Protein AF-A0A524DAN0-F1 (afdb_monomer_lite)

Secondary structure (DSSP, 8-state):
--------HHHHHHHHHHHHHHHHHH-HHHHHHHHHHHHHHIIIIIHHHHTT-SS-HHHHHHHHHHHHHHHHHHHHHHHHHHHHHHTTHHHHHHHSS---HHHHTTTTTT-S-HHHHHHHHHHHHHHHHHTSTTTS-GGGS-HHHHHHHHT-HHHHHHHHHHHHTTS--SS-HHHHHHHHHHHHHHHHHHHHHHHHHHHHT----

Sequence (205 aa):
MVYLKVKNSLYNIYMVAKREYKHLIANKLYLFTNSLSFLIQIFVYAFILSFLIEFNYTEFYAIGMAVLTLWSFSMFTAWSVAGERQSGMIDYYLSLPSGMIDYYLSLGSLVKSAMVLDFLIGIIDIFMIRLSTAYYPEEAMVFWMKIASRLNPLTHATDIIRDSAGVMAISNVEFSIIYLIIFSICLMIISIKLYVSKLEGGKRI

pLDDT: mean 77.91, std 14.38, range [33.59, 95.88]

Structure (mmCIF, N/CA/C/O backbone):
data_AF-A0A524DAN0-F1
#
_entry.id   AF-A0A524DAN0-F1
#
loop_
_atom_site.group_PDB
_atom_site.id
_atom_site.type_symbol
_atom_site.label_atom_id
_atom_site.label_alt_id
_atom_site.label_comp_id
_atom_site.label_asym_id
_atom_site.label_entity_id
_atom_site.label_seq_id
_atom_site.pdbx_PDB_ins_code
_atom_site.Cartn_x
_atom_site.Cartn_y
_atom_site.Cartn_z
_atom_site.occupancy
_atom_site.B_iso_or_equiv
_atom_site.auth_seq_id
_atom_site.auth_comp_id
_atom_site.auth_asym_id
_atom_site.auth_atom_id
_atom_site.pdbx_PDB_model_num
ATOM 1 N N . MET A 1 1 ? -12.507 -10.460 43.630 1.00 33.59 1 MET A N 1
ATOM 2 C CA . MET A 1 1 ? -11.507 -11.408 43.086 1.00 33.59 1 MET A CA 1
ATOM 3 C C . MET A 1 1 ? -11.392 -11.185 41.570 1.00 33.59 1 MET A C 1
ATOM 5 O O . MET A 1 1 ? -11.847 -12.002 40.788 1.00 33.59 1 MET A O 1
ATOM 9 N N . VAL A 1 2 ? -10.865 -10.022 41.157 1.00 38.69 2 VAL A N 1
ATOM 10 C CA . VAL A 1 2 ? -10.885 -9.501 39.764 1.00 38.69 2 VAL A CA 1
ATOM 11 C C . VAL A 1 2 ? -9.458 -9.489 39.188 1.00 38.69 2 VAL A C 1
ATOM 13 O O . VAL A 1 2 ? -8.980 -8.499 38.660 1.00 38.69 2 VAL A O 1
ATOM 16 N N . TYR A 1 3 ? -8.732 -10.596 39.360 1.00 39.84 3 TYR A N 1
ATOM 17 C CA . TYR A 1 3 ? -7.318 -10.717 38.972 1.00 39.84 3 TYR A CA 1
ATOM 18 C C . TYR A 1 3 ? -7.036 -12.047 38.262 1.00 39.84 3 TYR A C 1
ATOM 20 O O . TYR A 1 3 ? -6.227 -12.840 38.714 1.00 39.84 3 TYR A O 1
ATOM 28 N N . LEU A 1 4 ? -7.718 -12.315 37.149 1.00 39.66 4 LEU A N 1
ATOM 29 C CA . LEU A 1 4 ? -7.411 -13.399 36.202 1.00 39.66 4 LEU A CA 1
ATOM 30 C C . LEU A 1 4 ? -8.042 -12.961 34.866 1.00 39.66 4 LEU A C 1
ATOM 32 O O . LEU A 1 4 ? -9.257 -12.945 34.763 1.00 39.66 4 LEU A O 1
ATOM 36 N N . LYS A 1 5 ? -7.350 -12.522 33.814 1.00 45.53 5 LYS A N 1
ATOM 37 C CA . LYS A 1 5 ? -6.247 -13.173 33.105 1.00 45.53 5 LYS A CA 1
ATOM 38 C C . LYS A 1 5 ? -5.676 -12.165 32.094 1.00 45.53 5 LYS A C 1
ATOM 40 O O . LYS A 1 5 ? -6.253 -11.961 31.029 1.00 45.53 5 LYS A O 1
ATOM 45 N N . VAL A 1 6 ? -4.491 -11.626 32.362 1.00 50.69 6 VAL A N 1
ATOM 46 C CA . VAL A 1 6 ? -3.578 -11.189 31.293 1.00 50.69 6 VAL A CA 1
ATOM 47 C C . VAL A 1 6 ? -2.981 -12.471 30.707 1.00 50.69 6 VAL A C 1
ATOM 49 O O . VAL A 1 6 ? -1.882 -12.890 31.053 1.00 50.69 6 VAL A O 1
ATOM 52 N N . LYS A 1 7 ? -3.771 -13.214 29.925 1.00 51.19 7 LYS A N 1
ATOM 53 C CA . LYS A 1 7 ? -3.296 -14.443 29.278 1.00 51.19 7 LYS A CA 1
ATOM 54 C C . LYS A 1 7 ? -2.580 -14.025 27.993 1.00 51.19 7 LYS A C 1
ATOM 56 O O . LYS A 1 7 ? -3.248 -13.593 27.066 1.00 51.19 7 LYS A O 1
ATOM 61 N N . ASN A 1 8 ? -1.245 -14.115 28.001 1.00 63.00 8 ASN A N 1
ATOM 62 C CA . ASN A 1 8 ? -0.296 -13.916 26.894 1.00 63.00 8 ASN A CA 1
ATOM 63 C C . ASN A 1 8 ? -0.730 -12.919 25.803 1.00 63.00 8 ASN A C 1
ATOM 65 O O . ASN A 1 8 ? -1.447 -13.285 24.878 1.00 63.00 8 ASN A O 1
ATOM 69 N N . SER A 1 9 ? -0.183 -11.699 25.835 1.00 66.50 9 SER A N 1
ATOM 70 C CA . SER A 1 9 ? -0.343 -10.692 24.766 1.00 66.50 9 SER A CA 1
ATOM 71 C C . SER A 1 9 ? -0.133 -11.281 23.355 1.00 66.50 9 SER A C 1
ATOM 73 O O . SER A 1 9 ? -0.957 -11.082 22.466 1.00 66.50 9 SER A O 1
ATOM 75 N N . LEU A 1 10 ? 0.877 -12.146 23.185 1.00 66.31 10 LEU A N 1
ATOM 76 C CA . LEU A 1 10 ? 1.140 -12.874 21.934 1.00 66.31 10 LEU A CA 1
ATOM 77 C C . LEU A 1 10 ? -0.016 -13.781 21.484 1.00 66.31 10 LEU A C 1
ATOM 79 O O . LEU A 1 10 ? -0.304 -13.880 20.294 1.00 66.31 10 LEU A O 1
ATOM 83 N N . TYR A 1 11 ? -0.699 -14.436 22.424 1.00 74.44 11 TYR A N 1
ATOM 84 C CA 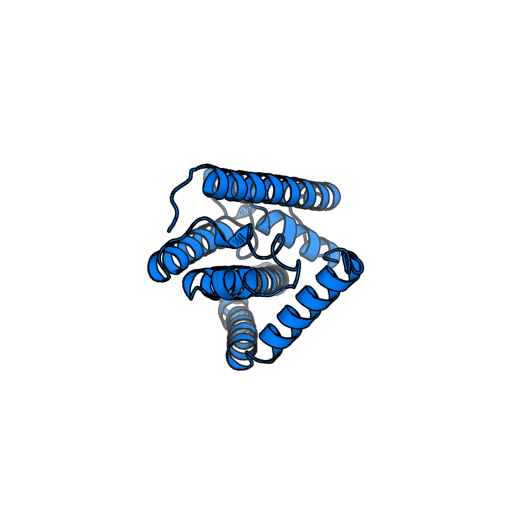. TYR A 1 11 ? -1.858 -15.274 22.120 1.00 74.44 11 TYR A CA 1
ATOM 85 C C . TYR A 1 11 ? -3.036 -14.427 21.631 1.00 74.44 11 TYR A C 1
ATOM 87 O O . TYR A 1 11 ? -3.721 -14.815 20.686 1.00 74.44 11 TYR A O 1
ATOM 95 N N . ASN A 1 12 ? -3.243 -13.252 22.227 1.00 66.44 12 ASN A N 1
ATOM 96 C CA . ASN A 1 12 ? -4.282 -12.332 21.776 1.00 66.44 12 ASN A CA 1
ATOM 97 C C . ASN A 1 12 ? -3.985 -11.818 20.362 1.00 66.44 12 ASN A C 1
ATOM 99 O O . ASN A 1 12 ? -4.873 -11.874 19.516 1.00 66.44 12 ASN A O 1
ATOM 103 N N . ILE A 1 13 ? -2.736 -11.430 20.073 1.00 67.81 13 ILE A N 1
ATOM 104 C CA . ILE A 1 13 ? -2.302 -11.023 18.722 1.00 67.81 13 ILE A CA 1
ATOM 105 C C . ILE A 1 13 ? -2.544 -12.149 17.710 1.00 67.81 13 ILE A C 1
ATOM 107 O O . ILE A 1 13 ? -3.129 -11.921 16.653 1.00 67.81 13 ILE A O 1
ATOM 111 N N . TYR A 1 14 ? -2.161 -13.383 18.045 1.00 76.44 14 TYR A N 1
ATOM 112 C CA . TYR A 1 14 ? -2.404 -14.540 17.182 1.00 76.44 14 TYR A CA 1
ATOM 113 C C . TYR A 1 14 ? -3.901 -14.763 16.912 1.00 76.44 14 TYR A C 1
ATOM 115 O O . TYR A 1 14 ? -4.300 -15.027 15.777 1.00 76.44 14 TYR A O 1
ATOM 123 N N . MET A 1 15 ? -4.745 -14.645 17.939 1.00 72.06 15 MET A N 1
ATOM 124 C CA . MET A 1 15 ? -6.193 -14.811 17.794 1.00 72.06 15 MET A CA 1
ATOM 125 C C . MET A 1 15 ? -6.813 -13.738 16.892 1.00 72.06 15 MET A C 1
ATOM 127 O O . MET A 1 15 ? -7.682 -14.067 16.084 1.00 72.06 15 MET A O 1
ATOM 131 N N . VAL A 1 16 ? -6.338 -12.494 16.987 1.00 71.00 16 VAL A N 1
ATOM 132 C CA . VAL A 1 16 ? -6.717 -11.395 16.086 1.00 71.00 16 VAL A CA 1
ATOM 133 C C . VAL A 1 16 ? -6.293 -11.709 14.653 1.00 71.00 16 VAL A C 1
ATOM 135 O O . VAL A 1 16 ? -7.141 -11.752 13.766 1.00 71.00 16 VAL A O 1
ATOM 138 N N . ALA A 1 17 ? -5.022 -12.051 14.428 1.00 73.00 17 ALA A N 1
ATOM 139 C CA . ALA A 1 17 ? -4.521 -12.394 13.096 1.00 73.00 17 ALA A CA 1
ATOM 140 C C . ALA A 1 17 ? -5.309 -13.555 12.460 1.00 73.00 17 ALA A C 1
ATOM 142 O O . ALA A 1 17 ? -5.672 -13.520 11.284 1.00 73.00 17 ALA A O 1
ATOM 143 N N . LYS A 1 18 ? -5.645 -14.575 13.258 1.00 78.12 18 LYS A N 1
ATOM 144 C CA . LYS A 1 18 ? -6.468 -15.707 12.817 1.00 78.12 18 LYS A CA 1
ATOM 145 C C . LYS A 1 18 ? -7.899 -15.295 12.465 1.00 78.12 18 LYS A C 1
ATOM 147 O O . LYS A 1 18 ? -8.477 -15.873 11.543 1.00 78.12 18 LYS A O 1
ATOM 152 N N . ARG A 1 19 ? -8.489 -14.349 13.203 1.00 77.62 19 ARG A N 1
ATOM 153 C CA . ARG A 1 19 ? -9.819 -13.793 12.909 1.00 77.62 19 ARG A CA 1
ATOM 154 C C . ARG A 1 19 ? -9.807 -13.070 11.566 1.00 77.62 19 ARG A C 1
ATOM 156 O O . ARG A 1 19 ? -10.629 -13.404 10.718 1.00 77.62 19 ARG A O 1
ATOM 163 N N . GLU A 1 20 ? -8.850 -12.167 11.365 1.00 73.44 20 GLU A N 1
ATOM 164 C CA . GLU A 1 20 ? -8.701 -11.404 10.119 1.00 73.44 20 GLU A CA 1
ATOM 165 C C . GLU A 1 20 ? -8.513 -12.329 8.917 1.00 73.44 20 GLU A C 1
ATOM 167 O O . GLU A 1 20 ? -9.234 -12.229 7.927 1.00 73.44 20 GLU A O 1
ATOM 172 N N . TYR A 1 21 ? -7.629 -13.321 9.041 1.00 79.19 21 TYR A N 1
ATOM 173 C CA . TYR A 1 21 ? -7.424 -14.330 8.003 1.00 79.19 21 TYR A CA 1
ATOM 174 C C . TYR A 1 21 ? -8.722 -15.064 7.627 1.00 79.19 21 TYR A C 1
ATOM 176 O O . TYR A 1 21 ? -9.026 -15.253 6.448 1.00 79.19 21 TYR A O 1
ATOM 184 N N . LYS A 1 22 ? -9.530 -15.450 8.623 1.00 82.25 22 LYS A N 1
ATOM 185 C CA . LYS A 1 22 ? -10.829 -16.087 8.376 1.00 82.25 22 LYS A CA 1
ATOM 186 C C . LYS A 1 22 ? -11.833 -15.137 7.730 1.00 82.25 22 LYS A C 1
ATOM 188 O O . LYS A 1 22 ? -12.574 -15.582 6.861 1.00 82.25 22 LYS A O 1
ATOM 193 N N . HIS A 1 23 ? -11.870 -13.873 8.146 1.00 74.50 23 HIS A N 1
ATOM 194 C CA . HIS A 1 23 ? -12.749 -12.861 7.561 1.00 74.50 23 HIS A CA 1
ATOM 195 C C . HIS A 1 23 ? -12.404 -12.613 6.085 1.00 74.50 23 HIS A C 1
ATOM 197 O O . HIS A 1 23 ? -13.293 -12.624 5.235 1.00 74.50 23 HIS A O 1
ATOM 203 N N . LEU A 1 24 ? -11.112 -12.512 5.758 1.00 73.56 24 LEU A N 1
ATOM 204 C CA . LEU A 1 24 ? -10.633 -12.396 4.379 1.00 73.56 24 LEU A CA 1
ATOM 205 C C . LEU A 1 24 ? -11.072 -13.591 3.520 1.00 73.56 24 LEU A C 1
ATOM 207 O O . LEU A 1 24 ? -11.621 -13.395 2.441 1.00 73.56 24 LEU A O 1
ATOM 211 N N . ILE A 1 25 ? -10.907 -14.824 4.014 1.00 79.69 25 ILE A N 1
ATOM 212 C CA . ILE A 1 25 ? -11.329 -16.040 3.291 1.00 79.69 25 ILE A CA 1
ATOM 213 C C . ILE A 1 25 ? -12.852 -16.163 3.182 1.00 79.69 25 ILE A C 1
ATOM 215 O O . ILE A 1 25 ? -13.366 -16.666 2.179 1.00 79.69 25 ILE A O 1
ATOM 219 N N . ALA A 1 26 ? -13.588 -15.721 4.201 1.00 84.25 26 ALA A N 1
ATOM 220 C CA . ALA A 1 26 ? -15.046 -15.728 4.184 1.00 84.25 26 ALA A CA 1
ATOM 221 C C . ALA A 1 26 ? -15.604 -14.768 3.122 1.00 84.25 26 ALA A C 1
ATOM 223 O O . ALA A 1 26 ? -16.600 -15.093 2.471 1.00 84.25 26 ALA A O 1
ATOM 224 N N . ASN A 1 27 ? -14.921 -13.646 2.875 1.00 81.88 27 ASN A N 1
ATOM 225 C CA . ASN A 1 27 ? -15.260 -12.675 1.835 1.00 81.88 27 ASN A CA 1
ATOM 226 C C . ASN A 1 27 ? -14.809 -13.140 0.441 1.00 81.88 27 ASN A C 1
ATOM 228 O O . ASN A 1 27 ? -14.047 -12.472 -0.260 1.00 81.88 27 ASN A O 1
ATOM 232 N N . LYS A 1 28 ? -15.338 -14.292 0.012 1.00 84.12 28 LYS A N 1
ATOM 233 C CA . LYS A 1 28 ? -15.022 -14.938 -1.274 1.00 84.12 28 LYS A CA 1
ATOM 234 C C . LYS A 1 28 ? -15.202 -14.004 -2.468 1.00 84.12 28 LYS A C 1
ATOM 236 O O . LYS A 1 28 ? -14.386 -14.036 -3.381 1.00 84.12 28 LYS A O 1
ATOM 241 N N . LEU A 1 29 ? -16.254 -13.180 -2.453 1.00 80.81 29 LEU A N 1
ATOM 242 C CA . LEU A 1 29 ? -16.521 -12.218 -3.522 1.00 80.81 29 LEU A CA 1
ATOM 243 C C . LEU A 1 29 ? -15.402 -11.188 -3.641 1.00 80.81 29 LEU A C 1
ATOM 245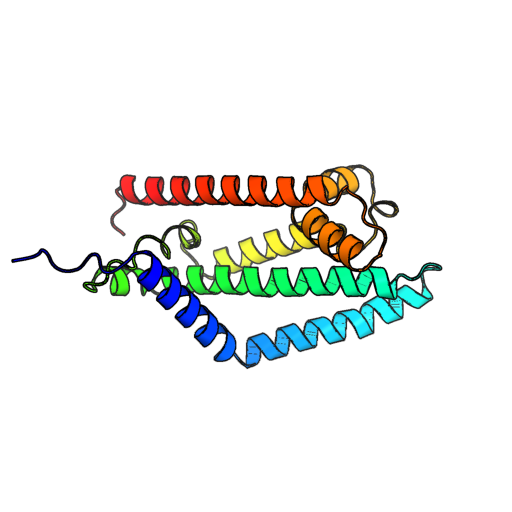 O O . LEU A 1 29 ? -14.958 -10.936 -4.749 1.00 80.81 29 LEU A O 1
ATOM 249 N N . TYR A 1 30 ? -14.907 -10.658 -2.522 1.00 79.31 30 TYR A N 1
ATOM 250 C CA . TYR A 1 30 ? -13.837 -9.666 -2.529 1.00 79.31 30 TYR A CA 1
ATOM 251 C C . TYR A 1 30 ? -12.516 -10.252 -3.041 1.00 79.31 30 TYR A C 1
ATOM 253 O O . TYR A 1 30 ? -11.868 -9.671 -3.912 1.00 79.31 30 TYR A O 1
ATOM 261 N N . LEU A 1 31 ? -12.147 -11.444 -2.552 1.00 79.81 31 LEU A N 1
ATOM 262 C CA . LEU A 1 31 ? -10.977 -12.168 -3.056 1.00 79.81 31 LEU A CA 1
ATOM 263 C C . LEU A 1 31 ? -11.090 -12.400 -4.565 1.00 79.81 31 LEU A C 1
ATOM 265 O O . LEU A 1 31 ? -10.153 -12.123 -5.310 1.00 79.81 31 LEU A O 1
ATOM 269 N N . PHE A 1 32 ? -12.261 -12.851 -5.015 1.00 85.25 32 PHE A N 1
ATOM 270 C CA . PHE A 1 32 ? -12.525 -13.096 -6.423 1.00 85.25 32 PHE A CA 1
ATOM 271 C C . PHE A 1 32 ? -12.438 -11.816 -7.261 1.00 85.25 32 PHE A C 1
ATOM 273 O O . PHE A 1 32 ? -11.730 -11.809 -8.265 1.00 85.25 32 PHE A O 1
ATOM 280 N N . THR A 1 33 ? -13.092 -10.723 -6.855 1.00 83.12 33 THR A N 1
ATOM 281 C CA . THR A 1 33 ? -13.068 -9.455 -7.601 1.00 83.12 33 THR A CA 1
ATOM 282 C C . THR A 1 33 ? -11.670 -8.857 -7.668 1.00 83.12 33 THR A C 1
ATOM 284 O O . THR A 1 33 ? -11.286 -8.358 -8.722 1.00 83.12 33 THR A O 1
ATOM 287 N N . ASN A 1 34 ? -10.880 -8.953 -6.596 1.00 78.38 34 ASN A N 1
ATOM 288 C CA . ASN A 1 34 ? -9.500 -8.468 -6.585 1.00 78.38 34 ASN A CA 1
ATOM 289 C C . ASN A 1 34 ? -8.590 -9.285 -7.498 1.00 78.38 34 ASN A C 1
ATOM 291 O O . ASN A 1 34 ? -7.870 -8.713 -8.316 1.00 78.38 34 ASN A O 1
ATOM 295 N N . SER A 1 35 ? -8.628 -10.615 -7.383 1.00 81.81 35 SER A N 1
ATOM 296 C CA . SER A 1 35 ? -7.838 -11.494 -8.248 1.00 81.81 35 SER A CA 1
ATOM 297 C C . SER A 1 35 ? -8.245 -11.343 -9.712 1.00 81.81 35 SER A C 1
ATOM 299 O O . SER A 1 35 ? -7.387 -11.294 -10.589 1.00 81.81 35 SER A O 1
ATOM 301 N N . LEU A 1 36 ? -9.543 -11.204 -9.988 1.00 86.19 36 LEU A N 1
ATOM 302 C CA . LEU A 1 36 ? -10.039 -10.973 -11.338 1.00 86.19 36 LEU A CA 1
ATOM 303 C C . LEU A 1 36 ? -9.602 -9.604 -11.870 1.00 86.19 36 LEU A C 1
ATOM 305 O O . LEU A 1 36 ? -9.121 -9.522 -12.995 1.00 86.19 36 LEU A O 1
ATOM 309 N N . SER A 1 37 ? -9.707 -8.543 -11.066 1.00 80.62 37 SER A N 1
ATOM 310 C CA . SER A 1 37 ? -9.246 -7.202 -11.440 1.00 80.62 37 SER A CA 1
ATOM 311 C C . SER A 1 37 ? -7.750 -7.187 -11.745 1.00 80.62 37 SER A C 1
ATOM 313 O O . SER A 1 37 ? -7.334 -6.557 -12.711 1.00 80.62 37 SER A O 1
ATOM 315 N N . PHE A 1 38 ? -6.941 -7.908 -10.969 1.00 82.31 38 PHE A N 1
ATOM 316 C CA . PHE A 1 38 ? -5.511 -8.067 -11.229 1.00 82.31 38 PHE A CA 1
ATOM 317 C C . PHE A 1 38 ? -5.234 -8.731 -12.579 1.00 82.31 38 PHE A C 1
ATOM 319 O O . PHE A 1 38 ? -4.455 -8.207 -13.375 1.00 82.31 38 PHE A O 1
ATOM 326 N N . LEU A 1 39 ? -5.913 -9.848 -12.861 1.00 84.31 39 LEU A N 1
ATOM 327 C CA . LEU A 1 39 ? -5.778 -10.543 -14.139 1.00 84.31 39 LEU A CA 1
ATOM 328 C C . LEU A 1 39 ? -6.216 -9.646 -15.296 1.00 84.31 39 LEU A C 1
ATOM 330 O O . LEU A 1 39 ? -5.476 -9.507 -16.263 1.00 84.31 39 LEU A O 1
ATOM 334 N N . ILE A 1 40 ? -7.373 -8.989 -15.178 1.00 85.88 40 ILE A N 1
ATOM 335 C CA . ILE A 1 40 ? -7.865 -8.046 -16.188 1.00 85.88 40 ILE A CA 1
ATOM 336 C C . ILE A 1 40 ? -6.850 -6.926 -16.404 1.00 85.88 40 ILE A C 1
ATOM 338 O O . ILE A 1 40 ? -6.580 -6.578 -17.545 1.00 85.88 40 ILE A O 1
ATOM 342 N N . GLN A 1 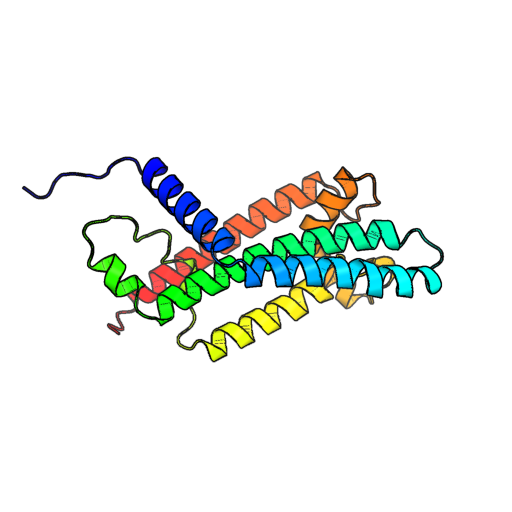41 ? -6.261 -6.370 -15.348 1.00 81.44 41 GLN A N 1
ATOM 343 C CA . GLN A 1 41 ? -5.304 -5.278 -15.494 1.00 81.44 41 GLN A CA 1
ATOM 344 C C . GLN A 1 41 ? -4.025 -5.731 -16.203 1.00 81.44 41 GLN A C 1
ATOM 346 O O . GLN A 1 41 ? -3.594 -5.050 -17.129 1.00 81.44 41 GLN A O 1
ATOM 351 N N . ILE A 1 42 ? -3.469 -6.901 -15.876 1.00 83.50 42 ILE A N 1
ATOM 352 C CA . ILE A 1 42 ? -2.335 -7.460 -16.630 1.00 83.50 42 ILE A CA 1
ATOM 353 C C . ILE A 1 42 ? -2.735 -7.721 -18.089 1.00 83.50 42 ILE A C 1
ATOM 355 O O . ILE A 1 42 ? -2.052 -7.269 -19.003 1.00 83.50 42 ILE A O 1
ATOM 359 N N . PHE A 1 43 ? -3.854 -8.402 -18.332 1.00 82.56 43 PHE A N 1
ATOM 360 C CA . PHE A 1 43 ? -4.256 -8.781 -19.689 1.00 82.56 43 PHE A CA 1
ATOM 361 C C . PHE A 1 43 ? -4.672 -7.602 -20.561 1.00 82.56 43 PHE A C 1
ATOM 363 O O . PHE A 1 43 ? -4.423 -7.631 -21.757 1.00 82.56 43 PHE A O 1
ATOM 370 N N . VAL A 1 44 ? -5.322 -6.585 -20.005 1.00 81.62 44 VAL A N 1
ATOM 371 C CA . VAL A 1 44 ? -5.791 -5.429 -20.773 1.00 81.62 44 VAL A CA 1
ATOM 372 C C . VAL A 1 44 ? -4.672 -4.406 -20.881 1.00 81.62 44 VAL A C 1
ATOM 374 O O . VAL A 1 44 ? -4.252 -4.076 -21.984 1.00 81.62 44 VAL A O 1
ATOM 377 N N . TYR A 1 45 ? -4.145 -3.916 -19.760 1.00 78.81 45 TYR A N 1
ATOM 378 C CA . TYR A 1 45 ? -3.185 -2.816 -19.801 1.00 78.81 45 TYR A CA 1
ATOM 379 C C . TYR A 1 45 ? -1.790 -3.262 -20.220 1.00 78.81 45 TYR A C 1
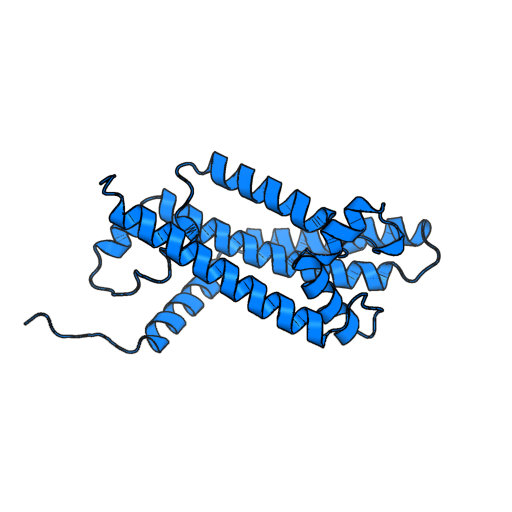ATOM 381 O O . TYR A 1 45 ? -1.198 -2.578 -21.050 1.00 78.81 45 TYR A O 1
ATOM 389 N N . ALA A 1 46 ? -1.264 -4.387 -19.717 1.00 77.69 46 ALA A N 1
ATOM 390 C CA . ALA A 1 46 ? 0.078 -4.819 -20.118 1.00 77.69 46 ALA A CA 1
ATOM 391 C C . ALA A 1 46 ? 0.109 -5.194 -21.605 1.00 77.69 46 ALA A C 1
ATOM 393 O O . ALA A 1 46 ? 1.017 -4.782 -22.319 1.00 77.69 46 ALA A O 1
ATOM 394 N N . PHE A 1 47 ? -0.922 -5.894 -22.091 1.00 76.56 47 PHE A N 1
ATOM 395 C CA . PHE A 1 47 ? -1.037 -6.250 -23.506 1.00 76.56 47 PHE A CA 1
ATOM 396 C C . PHE A 1 47 ? -1.175 -5.014 -24.400 1.00 76.56 47 PHE A C 1
ATOM 398 O O . PHE A 1 47 ? -0.408 -4.867 -25.346 1.00 76.56 47 PHE A O 1
ATOM 405 N N . ILE A 1 48 ? -2.086 -4.085 -24.082 1.00 81.25 48 ILE A N 1
ATOM 406 C CA . ILE A 1 48 ? -2.253 -2.855 -24.873 1.00 81.25 48 ILE A CA 1
ATOM 407 C C . ILE A 1 48 ? -0.958 -2.034 -24.882 1.00 81.25 48 ILE A C 1
ATOM 409 O O . ILE A 1 48 ? -0.527 -1.583 -25.941 1.00 81.25 48 ILE A O 1
ATOM 413 N N . LEU A 1 49 ? -0.314 -1.861 -23.726 1.00 76.62 49 LEU A N 1
ATOM 414 C CA . LEU A 1 49 ? 0.897 -1.048 -23.608 1.00 76.62 49 LEU A CA 1
ATOM 415 C C . LEU A 1 49 ? 2.122 -1.720 -24.231 1.00 76.62 49 LEU A C 1
ATOM 417 O O . LEU A 1 49 ? 2.991 -1.011 -24.730 1.00 76.62 49 LEU A O 1
ATOM 421 N N . SER A 1 50 ? 2.157 -3.053 -24.309 1.00 78.62 50 SER A N 1
ATOM 422 C CA . SER A 1 50 ? 3.219 -3.773 -25.023 1.00 78.62 50 SER A CA 1
ATOM 423 C C . SER A 1 50 ? 3.265 -3.459 -26.524 1.00 78.62 50 SER A C 1
ATOM 425 O O . SER A 1 50 ? 4.328 -3.549 -27.125 1.00 78.62 50 SER A O 1
ATOM 427 N N . PHE A 1 51 ? 2.153 -3.023 -27.133 1.00 78.69 51 PHE A N 1
ATOM 428 C CA . PHE A 1 51 ? 2.153 -2.552 -28.527 1.00 78.69 51 PHE A CA 1
ATOM 429 C C . PHE A 1 51 ? 2.668 -1.121 -28.696 1.00 78.69 51 PHE A C 1
ATOM 431 O O . PHE A 1 51 ? 3.031 -0.725 -29.799 1.00 78.69 51 PHE A O 1
ATOM 438 N N . LEU A 1 52 ? 2.641 -0.327 -27.627 1.00 76.06 52 LEU A N 1
ATOM 439 C CA . LEU A 1 52 ? 2.973 1.099 -27.651 1.00 76.06 52 LEU A CA 1
ATOM 440 C C . LEU A 1 52 ? 4.433 1.365 -27.270 1.00 76.06 52 LEU A C 1
ATOM 442 O O . LEU A 1 52 ? 4.936 2.460 -27.509 1.00 76.06 52 LEU A O 1
ATOM 446 N N . ILE A 1 53 ? 5.086 0.400 -26.627 1.00 77.25 53 ILE A N 1
ATOM 447 C CA . ILE A 1 53 ? 6.326 0.599 -25.888 1.00 77.25 53 ILE A CA 1
ATOM 448 C C . ILE A 1 53 ? 7.349 -0.468 -26.301 1.00 77.25 53 ILE A C 1
ATOM 450 O O . ILE A 1 53 ? 7.076 -1.657 -26.208 1.00 77.25 53 ILE A O 1
ATOM 454 N N . GLU A 1 54 ? 8.548 -0.043 -26.708 1.00 69.25 54 GLU A N 1
ATOM 455 C CA . GLU A 1 54 ? 9.590 -0.925 -27.272 1.00 69.25 54 GLU A CA 1
ATOM 456 C C . GLU A 1 54 ? 10.374 -1.761 -26.237 1.00 69.25 54 GLU A C 1
ATOM 458 O O . GLU A 1 54 ? 11.183 -2.608 -26.610 1.00 69.25 54 GLU A O 1
ATOM 463 N N . PHE A 1 55 ? 10.161 -1.548 -24.935 1.00 70.50 55 PHE A N 1
ATOM 464 C CA . PHE A 1 55 ? 10.811 -2.321 -23.868 1.00 70.50 55 PHE A CA 1
ATOM 465 C C . PHE A 1 55 ? 9.913 -3.446 -23.340 1.00 70.50 55 PHE A C 1
ATOM 467 O O . PHE A 1 55 ? 8.717 -3.474 -23.622 1.00 70.50 55 PHE A O 1
ATOM 474 N N . ASN A 1 56 ? 10.468 -4.364 -22.534 1.00 77.12 56 ASN A N 1
ATOM 475 C CA . ASN A 1 56 ? 9.705 -5.434 -21.875 1.00 77.12 56 ASN A CA 1
ATOM 476 C C . ASN A 1 56 ? 8.787 -4.875 -20.762 1.00 77.12 56 ASN A C 1
ATOM 478 O O . ASN A 1 56 ? 8.958 -5.138 -19.570 1.00 77.12 56 ASN A O 1
ATOM 482 N N . TYR A 1 57 ? 7.819 -4.048 -21.160 1.00 79.38 57 TYR A N 1
ATOM 483 C CA . TYR A 1 57 ? 6.868 -3.369 -20.289 1.00 79.38 57 TYR A CA 1
ATOM 484 C C . TYR A 1 57 ? 5.972 -4.372 -19.570 1.00 79.38 57 TYR A C 1
ATOM 486 O O . TYR A 1 57 ? 5.570 -4.132 -18.437 1.00 79.38 57 TYR A O 1
ATOM 494 N N . THR A 1 58 ? 5.704 -5.519 -20.193 1.00 81.50 58 THR A N 1
ATOM 495 C CA . THR A 1 58 ? 4.885 -6.587 -19.619 1.00 81.50 58 THR A CA 1
ATOM 496 C C . THR A 1 58 ? 5.442 -7.071 -18.286 1.00 81.50 58 THR A C 1
ATOM 498 O O . THR A 1 58 ? 4.693 -7.182 -17.320 1.00 81.50 58 THR A O 1
ATOM 501 N N . GLU A 1 59 ? 6.752 -7.307 -18.207 1.00 83.25 59 GLU A N 1
ATOM 502 C CA . GLU A 1 59 ? 7.406 -7.777 -16.984 1.00 83.25 59 GLU A CA 1
ATOM 503 C C . GLU A 1 59 ? 7.431 -6.686 -15.902 1.00 83.25 59 GLU A C 1
ATOM 505 O O . GLU A 1 59 ? 7.015 -6.913 -14.762 1.00 83.25 59 GLU A O 1
ATOM 510 N N . PHE A 1 60 ? 7.806 -5.461 -16.287 1.00 85.94 60 PHE A N 1
ATOM 511 C CA . PHE A 1 60 ? 7.787 -4.289 -15.406 1.00 85.94 60 PHE A CA 1
ATOM 512 C C . PHE A 1 60 ? 6.396 -4.026 -14.805 1.00 85.94 60 PHE A C 1
ATOM 514 O O . PHE A 1 60 ? 6.262 -3.745 -13.606 1.00 85.94 60 PHE A O 1
ATOM 521 N N . TYR A 1 61 ? 5.364 -4.107 -15.646 1.00 87.31 61 TYR A N 1
ATOM 522 C CA . TYR A 1 61 ? 3.977 -3.840 -15.290 1.00 87.31 61 TYR A CA 1
ATOM 523 C C . TYR A 1 61 ? 3.385 -4.966 -14.448 1.00 87.31 61 TYR A C 1
ATOM 525 O O . TYR A 1 61 ? 2.726 -4.689 -13.451 1.00 87.31 61 TYR A O 1
ATOM 533 N N . ALA A 1 62 ? 3.644 -6.231 -14.794 1.00 87.62 62 ALA A N 1
ATOM 534 C CA . ALA A 1 62 ? 3.145 -7.378 -14.035 1.00 87.62 62 ALA A CA 1
ATOM 535 C C . ALA A 1 62 ? 3.609 -7.342 -12.569 1.00 87.62 62 ALA A C 1
ATOM 537 O O . ALA A 1 62 ? 2.812 -7.598 -11.663 1.00 87.62 62 ALA A O 1
ATOM 538 N N . ILE A 1 63 ? 4.865 -6.953 -12.325 1.00 89.25 63 ILE A N 1
ATOM 539 C CA . ILE A 1 63 ? 5.400 -6.801 -10.966 1.00 89.25 63 ILE A CA 1
ATOM 540 C C . ILE A 1 63 ? 4.733 -5.638 -10.229 1.00 89.25 63 ILE A C 1
ATOM 542 O O . ILE A 1 63 ? 4.284 -5.804 -9.093 1.00 89.25 63 ILE A O 1
ATOM 546 N N . GLY A 1 64 ? 4.624 -4.475 -10.876 1.00 90.19 64 GLY A N 1
ATOM 547 C CA . GLY A 1 64 ? 3.925 -3.325 -10.299 1.00 90.19 64 GLY A CA 1
ATOM 548 C C . GLY A 1 64 ? 2.484 -3.664 -9.929 1.00 90.19 64 GLY A C 1
ATOM 549 O O . GLY A 1 64 ? 2.019 -3.357 -8.831 1.00 90.19 64 GLY A O 1
ATOM 550 N N . MET A 1 65 ? 1.809 -4.414 -10.796 1.00 89.44 65 MET A N 1
ATOM 551 C CA . MET A 1 65 ? 0.471 -4.916 -10.541 1.00 89.44 65 MET A CA 1
ATOM 552 C C . MET A 1 65 ? 0.400 -5.845 -9.333 1.00 89.44 65 MET A C 1
ATOM 554 O O . MET A 1 65 ? -0.546 -5.746 -8.551 1.00 89.44 65 MET A O 1
ATOM 558 N N . ALA A 1 66 ? 1.384 -6.727 -9.144 1.00 89.44 66 ALA A N 1
ATOM 559 C CA . ALA A 1 66 ? 1.406 -7.624 -7.993 1.00 89.44 66 ALA A CA 1
ATOM 560 C C . ALA A 1 66 ? 1.464 -6.816 -6.686 1.00 89.44 66 ALA A C 1
ATOM 562 O O . ALA A 1 66 ? 0.689 -7.074 -5.762 1.00 89.44 66 ALA A O 1
ATOM 563 N N . VAL A 1 67 ? 2.284 -5.763 -6.641 1.00 92.19 67 VAL A N 1
ATOM 564 C CA . VAL A 1 67 ? 2.352 -4.854 -5.484 1.00 92.19 67 VAL A CA 1
ATOM 565 C C . VAL A 1 67 ? 1.029 -4.122 -5.257 1.00 92.19 67 VAL A C 1
ATOM 567 O O . VAL A 1 67 ? 0.565 -4.036 -4.119 1.00 92.19 67 VAL A O 1
ATOM 570 N N . LEU A 1 68 ? 0.358 -3.671 -6.320 1.00 91.50 68 LEU A N 1
ATOM 571 C CA . LEU A 1 68 ? -0.952 -3.018 -6.209 1.00 91.50 68 LEU A CA 1
ATOM 572 C C . LEU A 1 68 ? -2.050 -3.951 -5.676 1.00 91.50 68 LEU A C 1
ATOM 574 O O . LEU A 1 68 ? -2.954 -3.491 -4.976 1.00 91.50 68 LEU A O 1
ATOM 578 N N . THR A 1 69 ? -1.968 -5.261 -5.926 1.00 88.81 69 THR A N 1
ATOM 579 C CA . THR A 1 69 ? -2.902 -6.209 -5.290 1.00 88.81 69 THR A CA 1
ATOM 580 C C . THR A 1 69 ? -2.669 -6.341 -3.793 1.00 88.81 69 THR A C 1
ATOM 582 O O . THR A 1 69 ? -3.630 -6.319 -3.025 1.00 88.81 69 THR A O 1
ATOM 585 N N . LEU A 1 70 ? -1.406 -6.414 -3.362 1.00 89.75 70 LEU A N 1
ATOM 586 C CA . LEU A 1 70 ? -1.048 -6.451 -1.942 1.00 89.75 70 LEU A CA 1
ATOM 587 C C . LEU A 1 70 ? -1.479 -5.166 -1.229 1.00 89.75 70 LEU A C 1
ATOM 589 O O . LEU A 1 70 ? -2.022 -5.218 -0.120 1.00 89.75 70 LEU A O 1
ATOM 593 N N . TRP A 1 71 ? -1.308 -4.022 -1.892 1.00 90.38 71 TRP A N 1
ATOM 594 C CA . TRP A 1 71 ? -1.841 -2.741 -1.440 1.00 90.38 71 TRP A CA 1
ATOM 595 C C . TRP A 1 71 ? -3.362 -2.784 -1.266 1.00 90.38 71 TRP A C 1
ATOM 597 O O . TRP A 1 71 ? -3.862 -2.427 -0.202 1.00 90.38 71 TRP A O 1
ATOM 607 N N . SER A 1 72 ? -4.097 -3.292 -2.260 1.00 87.19 72 SER A N 1
ATOM 608 C CA . SER A 1 72 ? -5.561 -3.392 -2.203 1.00 87.19 72 SER A CA 1
ATOM 609 C C . SER A 1 72 ? -6.048 -4.266 -1.041 1.00 87.19 72 SER A C 1
ATOM 611 O O . SER A 1 72 ? -6.939 -3.852 -0.298 1.00 87.19 72 SER A O 1
ATOM 613 N N . PHE A 1 73 ? -5.422 -5.427 -0.805 1.00 85.31 73 PHE A N 1
ATOM 614 C CA . PHE A 1 73 ? -5.747 -6.275 0.352 1.00 85.31 73 PHE A CA 1
ATOM 615 C C . PHE A 1 73 ? -5.488 -5.570 1.689 1.00 85.31 73 PHE A C 1
ATOM 617 O O . PHE A 1 73 ? -6.284 -5.691 2.628 1.00 85.31 73 PHE A O 1
ATOM 624 N N . SER A 1 74 ? -4.394 -4.811 1.765 1.00 85.44 74 SER A N 1
ATOM 625 C CA . SER A 1 74 ? -4.049 -4.027 2.953 1.00 85.44 74 SER A CA 1
ATOM 626 C C . SER A 1 74 ? -5.084 -2.927 3.203 1.00 85.44 74 SER A C 1
ATOM 628 O O . SER A 1 74 ? -5.574 -2.782 4.324 1.00 85.44 74 SER A O 1
ATOM 630 N N . MET A 1 75 ? -5.488 -2.211 2.150 1.00 84.06 75 MET A N 1
ATOM 631 C CA . MET A 1 75 ? -6.504 -1.162 2.230 1.00 84.06 75 MET A CA 1
ATOM 632 C C . MET A 1 75 ? -7.884 -1.694 2.595 1.00 84.06 75 MET A C 1
ATOM 634 O O . MET A 1 75 ? -8.565 -1.099 3.425 1.00 84.06 75 MET A O 1
ATOM 638 N N . PHE A 1 76 ? -8.286 -2.843 2.061 1.00 81.31 76 PHE A N 1
ATOM 639 C CA . PHE A 1 76 ? -9.555 -3.455 2.447 1.00 81.31 76 PHE A CA 1
ATOM 640 C C . PHE A 1 76 ? -9.581 -3.905 3.899 1.00 81.31 76 PHE A C 1
ATOM 642 O O . PHE A 1 76 ? -10.598 -3.732 4.561 1.00 81.31 76 PHE A O 1
ATOM 649 N N . THR A 1 77 ? -8.465 -4.420 4.416 1.00 79.00 77 THR A N 1
ATOM 650 C CA . THR A 1 77 ? -8.365 -4.761 5.842 1.00 79.00 77 THR A CA 1
ATOM 651 C C . THR A 1 77 ? -8.474 -3.504 6.711 1.00 79.00 77 THR A C 1
ATOM 653 O O . THR A 1 77 ? -9.177 -3.493 7.720 1.00 79.00 77 THR A O 1
ATOM 656 N N . ALA A 1 78 ? -7.838 -2.402 6.301 1.00 78.38 78 ALA A N 1
ATOM 657 C CA . ALA A 1 78 ? -7.978 -1.119 6.989 1.00 78.38 78 ALA A CA 1
ATOM 658 C C . ALA A 1 78 ? -9.425 -0.591 6.935 1.00 78.38 78 ALA A C 1
ATOM 660 O O . ALA A 1 78 ? -9.963 -0.142 7.951 1.00 78.38 78 ALA A O 1
ATOM 661 N N . TRP A 1 79 ? -10.072 -0.694 5.772 1.00 78.62 79 TRP A N 1
ATOM 662 C CA . TRP A 1 79 ? -11.467 -0.314 5.569 1.00 78.62 79 TRP A CA 1
ATOM 663 C C . TRP A 1 79 ? -12.422 -1.157 6.418 1.00 78.62 79 TRP A C 1
ATOM 665 O O . TRP A 1 79 ? -13.276 -0.594 7.101 1.00 78.62 79 TRP A O 1
ATOM 675 N N . SER A 1 80 ? -12.252 -2.483 6.453 1.00 76.94 80 SER A N 1
ATOM 676 C CA . SER A 1 80 ? -13.116 -3.369 7.238 1.00 76.94 80 SER A CA 1
ATOM 677 C C . SER A 1 80 ? -13.021 -3.057 8.728 1.00 76.94 80 SER A C 1
ATOM 679 O O . SER A 1 80 ? -14.051 -2.907 9.379 1.00 76.94 80 SER A O 1
ATOM 681 N N . VAL A 1 81 ? -11.808 -2.854 9.258 1.00 74.75 81 VAL A N 1
ATOM 682 C CA . VAL A 1 81 ? -11.598 -2.462 10.665 1.00 74.75 81 VAL A CA 1
ATOM 683 C C . VAL A 1 81 ? -12.247 -1.108 10.971 1.00 74.75 81 VAL A C 1
ATOM 685 O O . VAL A 1 81 ? -12.888 -0.932 12.011 1.00 74.75 81 VAL A O 1
ATOM 688 N N . ALA A 1 82 ? -12.122 -0.138 10.065 1.00 73.94 82 ALA A N 1
ATOM 689 C CA . ALA A 1 82 ? -12.766 1.159 10.226 1.00 73.94 82 ALA A CA 1
ATOM 690 C C . ALA A 1 82 ? -14.307 1.067 10.145 1.00 73.94 82 ALA A C 1
ATOM 692 O O . ALA A 1 82 ? -14.996 1.759 10.899 1.00 73.94 82 ALA A O 1
ATOM 693 N N . GLY A 1 83 ? -14.852 0.177 9.313 1.00 72.69 83 GLY A N 1
ATOM 694 C CA . GLY A 1 83 ? -16.283 -0.130 9.246 1.00 72.69 83 GLY A CA 1
ATOM 695 C C . GLY A 1 83 ? -16.820 -0.785 10.525 1.00 72.69 83 GLY A C 1
ATOM 696 O O . GLY A 1 83 ? -17.867 -0.372 11.033 1.00 72.69 83 GLY A O 1
ATOM 697 N N . GLU A 1 84 ? -16.078 -1.732 11.119 1.00 71.25 84 GLU A N 1
ATOM 698 C CA . GLU A 1 84 ? -16.437 -2.346 12.411 1.00 71.25 84 GLU A CA 1
ATOM 699 C C . GLU A 1 84 ? -16.604 -1.281 13.506 1.00 71.25 84 GLU A C 1
ATOM 701 O O . GLU A 1 84 ? -17.560 -1.327 14.286 1.00 71.25 84 GLU A O 1
ATOM 706 N N . ARG A 1 85 ? -15.741 -0.257 13.524 1.00 69.06 85 ARG A N 1
ATOM 707 C CA . ARG A 1 85 ? -15.884 0.879 14.446 1.00 69.06 85 ARG A CA 1
ATOM 708 C C . ARG A 1 85 ? -17.185 1.641 14.249 1.00 69.06 85 ARG A C 1
ATOM 710 O O . ARG A 1 85 ? -17.858 1.950 15.227 1.00 69.06 85 ARG A O 1
ATOM 717 N N . GLN A 1 86 ? -17.520 1.974 13.008 1.00 68.56 86 GLN A N 1
ATOM 718 C CA . GLN A 1 86 ? -18.706 2.778 12.707 1.00 68.56 86 GLN A CA 1
ATOM 719 C C . GLN A 1 86 ? -20.003 2.057 13.064 1.00 68.56 86 GLN A C 1
ATOM 721 O O . GLN A 1 86 ? -20.959 2.695 13.490 1.00 68.56 86 GLN A O 1
ATOM 726 N N . SER A 1 87 ? -20.018 0.729 12.946 1.00 68.31 87 SER A N 1
ATOM 727 C CA . SER A 1 87 ? -21.164 -0.098 13.333 1.00 68.31 87 SER A CA 1
ATOM 728 C C . SER A 1 87 ? -21.403 -0.188 14.852 1.00 68.31 87 SER A C 1
ATOM 730 O O . SER A 1 87 ? -22.343 -0.853 15.277 1.00 68.31 87 SER A O 1
ATOM 732 N N . GLY A 1 88 ? -20.560 0.442 15.683 1.00 68.12 88 GLY A N 1
ATOM 733 C CA . GLY A 1 88 ? -20.654 0.367 17.147 1.00 68.12 88 GLY A CA 1
ATOM 734 C C . GLY A 1 88 ? -20.183 -0.970 17.727 1.00 68.12 88 GLY A C 1
ATOM 735 O O . GLY A 1 88 ? -20.229 -1.172 18.940 1.00 68.12 88 GLY A O 1
ATOM 736 N N . MET A 1 89 ? -19.669 -1.887 16.894 1.00 65.81 89 MET A N 1
ATOM 737 C CA . MET A 1 89 ? -19.144 -3.171 17.368 1.00 65.81 89 MET A CA 1
ATOM 738 C C . MET A 1 89 ? -17.953 -2.996 18.312 1.00 65.81 89 MET A C 1
ATOM 740 O O . MET A 1 89 ? -17.749 -3.834 19.184 1.00 65.81 89 MET A O 1
ATOM 744 N N . ILE A 1 90 ? -17.195 -1.900 18.202 1.00 64.00 90 ILE A N 1
ATOM 745 C CA . ILE A 1 90 ? -16.118 -1.599 19.154 1.00 64.00 90 ILE A CA 1
ATOM 746 C C . ILE A 1 90 ? -16.663 -1.379 20.569 1.00 64.00 90 ILE A C 1
ATOM 748 O O . ILE A 1 90 ? -16.081 -1.916 21.506 1.00 64.00 90 ILE A O 1
ATOM 752 N N . ASP A 1 91 ? -17.793 -0.691 20.736 1.00 64.19 91 ASP A N 1
ATOM 753 C CA . ASP A 1 91 ? -18.409 -0.486 22.056 1.00 64.19 91 ASP A CA 1
ATOM 754 C C . ASP A 1 91 ? -18.939 -1.804 22.637 1.00 64.19 91 ASP A C 1
ATOM 756 O O . ASP A 1 91 ? -18.812 -2.074 23.833 1.00 64.19 91 ASP A O 1
ATOM 760 N N . TYR A 1 92 ? -19.439 -2.688 21.769 1.00 65.81 92 TYR A N 1
ATOM 761 C CA . TYR A 1 92 ? -19.773 -4.060 22.143 1.00 65.81 92 TYR A CA 1
ATOM 762 C C . TYR A 1 92 ? -18.531 -4.846 22.600 1.00 65.81 92 TYR A C 1
ATOM 764 O O . TYR A 1 92 ? -18.553 -5.451 23.673 1.00 65.81 92 TYR A O 1
ATOM 772 N N . TYR A 1 93 ? -17.421 -4.792 21.856 1.00 64.62 93 TYR A N 1
ATOM 773 C CA . TYR A 1 93 ? -16.165 -5.446 22.244 1.00 64.62 93 TYR A CA 1
ATOM 774 C C . TYR A 1 93 ? -15.562 -4.863 23.531 1.00 64.62 93 TYR A C 1
ATOM 776 O O . TYR A 1 93 ? -14.999 -5.618 24.322 1.00 64.62 93 TYR A O 1
ATOM 784 N N . LEU A 1 94 ? -15.721 -3.558 23.773 1.00 62.19 94 LEU A N 1
ATOM 785 C CA . LEU A 1 94 ? -15.321 -2.880 25.011 1.00 62.19 94 LEU A CA 1
ATOM 786 C C . LEU A 1 94 ? -16.119 -3.360 26.232 1.00 62.19 94 LEU A C 1
ATOM 788 O O . LEU A 1 94 ? -15.591 -3.363 27.343 1.00 62.19 94 LEU A O 1
ATOM 792 N N . SER A 1 95 ? -17.374 -3.778 26.040 1.00 66.75 95 SER A N 1
ATOM 793 C CA . SER A 1 95 ? -18.214 -4.326 27.113 1.00 66.75 95 SER A CA 1
ATOM 794 C C . SER A 1 95 ? -17.869 -5.775 27.482 1.00 66.75 95 SER A C 1
ATOM 796 O O . SER A 1 95 ? -18.245 -6.253 28.556 1.00 66.75 95 SER A O 1
ATOM 798 N N . LEU A 1 96 ? -17.144 -6.485 26.609 1.00 63.28 96 LEU A N 1
ATOM 799 C CA . LEU A 1 96 ? -16.742 -7.863 26.851 1.00 63.28 96 LEU A CA 1
ATOM 800 C C . LEU A 1 96 ? -15.504 -7.918 27.763 1.00 63.28 96 LEU A C 1
ATOM 802 O O . LEU A 1 96 ? -14.567 -7.138 27.595 1.00 63.28 96 LEU A O 1
ATOM 806 N N . PRO A 1 97 ? -15.423 -8.897 28.684 1.00 53.44 97 PRO A N 1
ATOM 807 C CA . PRO A 1 97 ? -14.269 -9.110 29.561 1.00 53.44 97 PRO A CA 1
ATOM 808 C C . PRO A 1 97 ? -13.059 -9.720 28.819 1.00 53.44 97 PRO A C 1
ATOM 810 O O . PRO A 1 97 ? -12.397 -10.635 29.311 1.00 53.44 97 PRO A O 1
ATOM 813 N N . SER A 1 98 ? -12.765 -9.241 27.610 1.00 54.94 98 SER A N 1
ATOM 814 C CA . SER A 1 98 ? -11.604 -9.616 26.808 1.00 54.94 98 SER A CA 1
ATOM 815 C C . SER A 1 98 ? -10.748 -8.380 26.551 1.00 54.94 98 SER A C 1
ATOM 817 O O . SER A 1 98 ? -11.169 -7.479 25.837 1.00 54.94 98 SER A O 1
ATOM 819 N N . GLY A 1 99 ? -9.522 -8.352 27.081 1.00 49.22 99 GLY A N 1
ATOM 820 C CA . GLY A 1 99 ? -8.533 -7.284 26.860 1.00 49.22 99 GLY A CA 1
ATOM 821 C C . GLY A 1 99 ? -7.966 -7.213 25.431 1.00 49.22 99 GLY A C 1
ATOM 822 O O . GLY A 1 99 ? -6.779 -6.970 25.257 1.00 49.22 99 GLY A O 1
ATOM 823 N N . MET A 1 100 ? -8.782 -7.472 24.404 1.00 50.47 100 MET A N 1
ATOM 824 C CA . MET A 1 100 ? -8.427 -7.398 22.974 1.00 50.47 100 MET A CA 1
ATOM 825 C C . MET A 1 100 ? -8.581 -5.984 22.389 1.00 50.47 100 MET A C 1
ATOM 827 O O . MET A 1 100 ? -8.601 -5.797 21.178 1.00 50.47 100 MET A O 1
ATOM 831 N N . ILE A 1 101 ? -8.724 -4.994 23.261 1.00 51.41 101 ILE A N 1
ATOM 832 C CA . ILE A 1 101 ? -9.291 -3.682 22.968 1.00 51.41 101 ILE A CA 1
ATOM 833 C C . ILE A 1 101 ? -8.259 -2.742 22.321 1.00 51.41 101 ILE A C 1
ATOM 835 O O . ILE A 1 101 ? -8.576 -2.045 21.364 1.00 51.41 101 ILE A O 1
ATOM 839 N N . ASP A 1 102 ? -6.998 -2.773 22.750 1.00 49.53 102 ASP A N 1
ATOM 840 C CA . ASP A 1 102 ? -6.047 -1.702 22.411 1.00 49.53 102 ASP A CA 1
ATOM 841 C C . ASP A 1 102 ? -5.533 -1.727 20.957 1.00 49.53 102 ASP A C 1
ATOM 843 O O . ASP A 1 102 ? -5.096 -0.701 20.439 1.00 49.53 102 ASP A O 1
ATOM 847 N N . TYR A 1 103 ? -5.611 -2.874 20.269 1.00 50.00 103 TYR A N 1
ATOM 848 C CA . TYR A 1 103 ? -5.064 -3.037 18.912 1.00 50.00 103 TYR A CA 1
ATOM 849 C C . TYR A 1 103 ? -6.044 -2.629 17.799 1.00 50.00 103 TYR A C 1
ATOM 851 O O . TYR A 1 103 ? -5.648 -1.969 16.842 1.00 50.00 103 TYR A O 1
ATOM 859 N N . TYR A 1 104 ? -7.336 -2.954 17.933 1.00 49.69 104 TYR A N 1
ATOM 860 C CA . TYR A 1 104 ? -8.360 -2.584 16.939 1.00 49.69 104 TYR A CA 1
ATOM 861 C C . TYR A 1 104 ? -8.680 -1.084 16.932 1.00 49.69 104 TYR A C 1
ATOM 863 O O . TYR A 1 104 ? -9.184 -0.538 15.949 1.00 49.69 104 TYR A O 1
ATOM 871 N N . LEU A 1 105 ? -8.403 -0.399 18.041 1.00 49.84 105 LEU A N 1
ATOM 872 C CA . LEU A 1 105 ? -8.900 0.945 18.298 1.00 49.84 105 LEU A CA 1
ATOM 873 C C . LEU A 1 105 ? -8.037 2.080 17.707 1.00 49.84 105 LEU A C 1
ATOM 875 O O . LEU A 1 105 ? -8.558 3.192 17.548 1.00 49.84 105 LEU A O 1
ATOM 879 N N . SER A 1 106 ? -6.784 1.825 17.306 1.00 48.47 106 SER A N 1
ATOM 880 C CA . SER A 1 106 ? -5.878 2.865 16.781 1.00 48.47 106 SER A CA 1
ATOM 881 C C . SER A 1 106 ? -6.130 3.238 15.309 1.00 48.47 106 SER A C 1
ATOM 883 O O . SER A 1 106 ? -6.044 4.417 14.949 1.00 48.47 106 SER A O 1
ATOM 885 N N . LEU A 1 107 ? -6.520 2.274 14.466 1.00 47.38 107 LEU A N 1
ATOM 886 C CA . LEU A 1 107 ? -6.592 2.454 13.006 1.00 47.38 107 LEU A CA 1
ATOM 887 C C . LEU A 1 107 ? -7.893 3.117 12.519 1.00 47.38 107 LEU A C 1
ATOM 889 O O . LEU A 1 107 ? -7.870 3.909 11.583 1.00 47.38 107 LEU A O 1
ATOM 893 N N . GLY A 1 108 ? -9.025 2.882 13.190 1.00 50.66 108 GLY A N 1
ATOM 894 C CA . GLY A 1 108 ? -10.325 3.445 12.788 1.00 50.66 108 GLY A CA 1
ATOM 895 C C . GLY A 1 108 ? -10.633 4.837 13.352 1.00 50.66 108 GLY A C 1
ATOM 896 O O . GLY A 1 108 ? -11.745 5.336 13.195 1.00 50.66 108 GLY A O 1
ATOM 897 N N . SER A 1 109 ? -9.703 5.462 14.079 1.00 53.19 109 SER A N 1
ATOM 898 C CA . SER A 1 109 ? -10.044 6.548 15.005 1.00 53.19 109 SER A CA 1
ATOM 899 C C . SER A 1 109 ? -10.584 7.813 14.359 1.00 53.19 109 SER A C 1
ATOM 901 O O . SER A 1 109 ? -11.262 8.571 15.046 1.00 53.19 109 SER A O 1
ATOM 903 N N . LEU A 1 110 ? -10.369 8.054 13.065 1.00 55.50 110 LEU A N 1
ATOM 904 C CA . LEU A 1 110 ? -10.602 9.371 12.474 1.00 55.50 110 LEU A CA 1
ATOM 905 C C . LEU A 1 110 ? -12.014 9.632 11.941 1.00 55.50 110 LEU A C 1
ATOM 907 O O . LEU A 1 110 ? -12.403 10.802 11.926 1.00 55.50 110 LEU A O 1
ATOM 911 N N . VAL A 1 111 ? -12.815 8.620 11.595 1.00 59.78 111 VAL A N 1
ATOM 912 C CA . VAL A 1 111 ? -13.941 8.853 10.674 1.00 59.78 111 VAL A CA 1
ATOM 913 C C . VAL A 1 111 ? -15.316 8.532 11.266 1.00 59.78 111 VAL A C 1
ATOM 915 O O . VAL A 1 111 ? -15.584 7.417 11.696 1.00 59.78 111 VAL A O 1
ATOM 918 N N . LYS A 1 112 ? -16.202 9.538 11.251 1.00 65.81 112 LYS A N 1
ATOM 919 C CA . LYS A 1 112 ? -17.577 9.479 11.783 1.00 65.81 112 LYS A CA 1
ATOM 920 C C . LYS A 1 112 ? -18.622 8.933 10.800 1.00 65.81 112 LYS A C 1
ATOM 922 O O . LYS A 1 112 ? -19.736 8.655 11.218 1.00 65.81 112 LYS A O 1
ATOM 927 N N . SER A 1 113 ? -18.301 8.846 9.509 1.00 73.81 113 SER A N 1
ATOM 928 C CA . SER A 1 113 ? -19.243 8.482 8.443 1.00 73.81 113 SER A CA 1
ATOM 929 C C . SER A 1 113 ? -18.596 7.526 7.444 1.00 73.81 113 SER A C 1
ATOM 931 O O . SER A 1 113 ? -17.484 7.791 6.985 1.00 73.81 113 SER A O 1
ATOM 933 N N . ALA A 1 114 ? -19.303 6.451 7.085 1.00 74.69 114 ALA A N 1
ATOM 934 C CA . ALA A 1 114 ? -18.865 5.473 6.085 1.00 74.69 114 ALA A CA 1
ATOM 935 C C . ALA A 1 114 ? -18.546 6.146 4.747 1.00 74.69 114 ALA A C 1
ATOM 937 O O . ALA A 1 114 ? -17.452 5.999 4.221 1.00 74.69 114 ALA A O 1
ATOM 938 N N . MET A 1 115 ? -19.437 7.023 4.282 1.00 80.38 115 MET A N 1
ATOM 939 C CA . MET A 1 115 ? -19.260 7.747 3.021 1.00 80.38 115 MET A CA 1
ATOM 940 C C . MET A 1 115 ? -17.991 8.612 3.003 1.00 80.38 115 MET A C 1
ATOM 942 O O . MET A 1 115 ? -17.306 8.700 1.988 1.00 80.38 115 MET A O 1
ATOM 946 N N . VAL A 1 116 ? -17.656 9.253 4.128 1.00 81.31 116 VAL A N 1
ATOM 947 C CA . VAL A 1 116 ? -16.435 10.069 4.228 1.00 81.31 116 VAL A CA 1
ATOM 948 C C . VAL A 1 116 ? -15.193 9.182 4.235 1.00 81.31 116 VAL A C 1
ATOM 950 O O . VAL A 1 116 ? -14.181 9.556 3.649 1.00 81.31 116 VAL A O 1
ATOM 953 N N . LEU A 1 117 ? -15.262 8.014 4.876 1.00 79.81 117 LEU A N 1
ATOM 954 C CA . LEU A 1 117 ? -14.163 7.052 4.897 1.00 79.81 117 LEU A CA 1
ATOM 955 C C . LEU A 1 117 ? -13.870 6.544 3.484 1.00 79.81 117 LEU A C 1
ATOM 957 O O . LEU A 1 117 ? -12.722 6.603 3.052 1.00 79.81 117 LEU A O 1
ATOM 961 N N . ASP A 1 118 ? -14.910 6.123 2.765 1.00 82.50 118 ASP A N 1
ATOM 962 C CA . ASP A 1 118 ? -14.806 5.612 1.395 1.00 82.50 118 ASP A CA 1
ATOM 963 C C . ASP A 1 118 ? -14.197 6.660 0.462 1.00 82.50 118 ASP A C 1
ATOM 965 O O . ASP A 1 118 ? -13.284 6.370 -0.311 1.00 82.50 118 ASP A O 1
ATOM 969 N N . PHE A 1 119 ? -14.649 7.911 0.582 1.00 86.81 119 PHE A N 1
ATOM 970 C CA . PHE A 1 119 ? -14.121 9.019 -0.205 1.00 86.81 119 PHE A CA 1
ATOM 971 C C . PHE A 1 119 ? -12.644 9.307 0.099 1.00 86.81 119 PHE A C 1
ATOM 973 O O . PHE A 1 119 ? -11.845 9.482 -0.822 1.00 86.81 119 PHE A O 1
ATOM 980 N N . LEU A 1 120 ? -12.261 9.338 1.380 1.00 85.06 120 LEU A N 1
ATOM 981 C CA . LEU A 1 120 ? -10.875 9.591 1.780 1.00 85.06 120 LEU A CA 1
ATOM 982 C C . LEU A 1 120 ? -9.938 8.468 1.332 1.00 85.06 120 LEU A C 1
ATOM 984 O O . LEU A 1 120 ? -8.864 8.761 0.811 1.00 85.06 120 LEU A O 1
ATOM 988 N N . ILE A 1 121 ? -10.345 7.207 1.494 1.00 84.50 121 ILE A N 1
ATOM 989 C CA . ILE A 1 121 ? -9.567 6.056 1.018 1.00 84.50 121 ILE A CA 1
ATOM 990 C C . ILE A 1 121 ? -9.434 6.111 -0.503 1.00 84.50 121 ILE A C 1
ATOM 992 O O . ILE A 1 121 ? -8.324 5.980 -1.004 1.00 84.50 121 ILE A O 1
ATOM 996 N N . GLY A 1 122 ? -10.511 6.417 -1.233 1.00 87.69 122 GLY A N 1
ATOM 997 C CA . GLY A 1 122 ? -10.461 6.551 -2.691 1.00 87.69 122 GLY A CA 1
ATOM 998 C C . GLY A 1 122 ? -9.501 7.646 -3.172 1.00 87.69 122 GLY A C 1
ATOM 999 O O . GLY A 1 122 ? -8.749 7.436 -4.124 1.00 87.69 122 GLY A O 1
ATOM 1000 N N . ILE A 1 123 ? -9.474 8.801 -2.495 1.00 90.44 123 ILE A N 1
ATOM 1001 C CA . ILE A 1 123 ? -8.497 9.865 -2.778 1.00 90.44 123 ILE A CA 1
ATOM 1002 C C . ILE A 1 123 ? -7.076 9.369 -2.516 1.00 90.44 123 ILE A C 1
ATOM 1004 O O . ILE A 1 123 ? -6.202 9.536 -3.370 1.00 90.44 123 ILE A O 1
ATOM 1008 N N . ILE A 1 124 ? -6.842 8.771 -1.345 1.00 89.44 124 ILE A N 1
ATOM 1009 C CA . ILE A 1 124 ? -5.524 8.260 -0.964 1.00 89.44 124 ILE A CA 1
ATOM 1010 C C . ILE A 1 124 ? -5.053 7.228 -1.987 1.00 89.44 124 ILE A C 1
ATOM 1012 O O . ILE A 1 124 ? -3.931 7.347 -2.465 1.00 89.44 124 ILE A O 1
ATOM 1016 N N . ASP A 1 125 ? -5.907 6.288 -2.386 1.00 89.62 125 ASP A N 1
ATOM 1017 C CA . ASP A 1 125 ? -5.593 5.265 -3.381 1.00 89.62 125 ASP A CA 1
ATOM 1018 C C . ASP A 1 125 ? -5.232 5.871 -4.733 1.00 89.62 125 ASP A C 1
ATOM 1020 O O . ASP A 1 125 ? -4.200 5.521 -5.306 1.00 89.62 125 ASP A O 1
ATOM 1024 N N . ILE A 1 126 ? -6.026 6.816 -5.242 1.00 90.94 126 ILE A N 1
ATOM 1025 C CA . ILE A 1 126 ? -5.735 7.463 -6.528 1.00 90.94 126 ILE A CA 1
ATOM 1026 C C . ILE A 1 126 ? -4.364 8.138 -6.495 1.00 90.94 126 ILE A C 1
ATOM 1028 O O . ILE A 1 126 ? -3.559 7.921 -7.404 1.00 90.94 126 ILE A O 1
ATOM 1032 N N . PHE A 1 127 ? -4.074 8.931 -5.463 1.00 92.12 127 PHE A N 1
ATOM 1033 C CA . PHE A 1 127 ? -2.800 9.642 -5.383 1.00 92.12 127 PHE A CA 1
ATOM 1034 C C . PHE A 1 127 ? -1.632 8.701 -5.115 1.00 92.12 127 PHE A C 1
ATOM 1036 O O . PHE A 1 127 ? -0.614 8.810 -5.794 1.00 92.12 127 PHE A O 1
ATOM 1043 N N . MET A 1 128 ? -1.777 7.755 -4.190 1.00 92.50 128 MET A N 1
ATOM 1044 C CA . MET A 1 128 ? -0.728 6.791 -3.867 1.00 92.50 128 MET A CA 1
ATOM 1045 C C . MET A 1 128 ? -0.381 5.946 -5.084 1.00 92.50 128 MET A C 1
ATOM 1047 O O . MET A 1 128 ? 0.789 5.790 -5.412 1.00 92.50 128 MET A O 1
ATOM 1051 N N . ILE A 1 129 ? -1.371 5.448 -5.812 1.00 92.19 129 ILE A N 1
ATOM 1052 C CA . ILE A 1 129 ? -1.108 4.569 -6.945 1.00 92.19 129 ILE A CA 1
ATOM 1053 C C . ILE A 1 129 ? -0.556 5.363 -8.139 1.00 92.19 129 ILE A C 1
ATOM 1055 O O . ILE A 1 129 ? 0.421 4.938 -8.758 1.00 92.19 129 ILE A O 1
ATOM 1059 N N . ARG A 1 130 ? -1.133 6.527 -8.471 1.00 90.19 130 ARG A N 1
ATOM 1060 C CA . ARG A 1 130 ? -0.703 7.320 -9.642 1.00 90.19 130 ARG A CA 1
ATOM 1061 C C . ARG A 1 130 ? 0.605 8.064 -9.415 1.00 90.19 130 ARG A C 1
ATOM 1063 O O . ARG A 1 130 ? 1.390 8.207 -10.343 1.00 90.19 130 ARG A O 1
ATOM 1070 N N . LEU A 1 131 ? 0.886 8.514 -8.202 1.00 93.00 131 LEU A N 1
ATOM 1071 C CA . LEU A 1 131 ? 2.182 9.106 -7.876 1.00 93.00 131 LEU A CA 1
ATOM 1072 C C . LEU A 1 131 ? 3.190 8.035 -7.453 1.00 93.00 131 LEU A C 1
ATOM 1074 O O . LEU A 1 131 ? 4.090 8.345 -6.688 1.00 93.00 131 LEU A O 1
ATOM 1078 N N . SER A 1 132 ? 3.034 6.782 -7.886 1.00 94.12 132 SER A N 1
ATOM 1079 C CA . SER A 1 132 ? 4.023 5.719 -7.682 1.00 94.12 132 SER A CA 1
ATOM 1080 C C . SER A 1 132 ? 4.571 5.227 -9.014 1.00 94.12 132 SER A C 1
ATOM 1082 O O . SER A 1 132 ? 3.979 5.447 -10.072 1.00 94.12 132 SER A O 1
ATOM 1084 N N . THR A 1 133 ? 5.677 4.495 -8.952 1.00 91.81 133 THR A N 1
ATOM 1085 C CA . THR A 1 133 ? 6.278 3.842 -10.122 1.00 91.81 133 THR A CA 1
ATOM 1086 C C . THR A 1 133 ? 5.635 2.487 -10.437 1.00 91.81 133 THR A C 1
ATOM 1088 O O . THR A 1 133 ? 6.124 1.761 -11.303 1.00 91.81 133 THR A O 1
ATOM 1091 N N . ALA A 1 134 ? 4.549 2.105 -9.750 1.00 90.75 134 ALA A N 1
ATOM 1092 C CA . ALA A 1 134 ? 3.907 0.804 -9.932 1.00 90.75 134 ALA A CA 1
ATOM 1093 C C . ALA A 1 134 ? 3.338 0.637 -11.348 1.00 90.75 134 ALA A C 1
ATOM 1095 O O . ALA A 1 134 ? 3.559 -0.390 -11.982 1.00 90.75 134 ALA A O 1
ATOM 1096 N N . TYR A 1 135 ? 2.668 1.665 -11.876 1.00 86.75 135 TYR A N 1
ATOM 1097 C CA . TYR A 1 135 ? 2.082 1.612 -13.217 1.00 86.75 135 TYR A CA 1
ATOM 1098 C C . TYR A 1 135 ? 3.042 2.020 -14.330 1.00 86.75 135 TYR A C 1
ATOM 1100 O O . TYR A 1 135 ? 2.983 1.455 -15.415 1.00 86.75 135 TYR A O 1
ATOM 1108 N N . TYR A 1 136 ? 3.897 3.015 -14.116 1.00 83.81 136 TYR A N 1
ATOM 1109 C CA . TYR A 1 136 ? 4.787 3.512 -15.162 1.00 83.81 136 TYR A CA 1
ATOM 1110 C C . TYR A 1 136 ? 6.164 3.873 -14.611 1.00 83.81 136 TYR A C 1
ATOM 1112 O O . TYR A 1 136 ? 6.277 4.242 -13.439 1.00 83.81 136 TYR A O 1
ATOM 1120 N N . PRO A 1 137 ? 7.205 3.758 -15.453 1.00 85.81 137 PRO A N 1
ATOM 1121 C CA . PRO A 1 137 ? 8.571 4.108 -15.084 1.00 85.81 137 PRO A CA 1
ATOM 1122 C C . PRO A 1 137 ? 8.702 5.585 -14.689 1.00 85.81 137 PRO A C 1
ATOM 1124 O O . PRO A 1 137 ? 7.990 6.448 -15.213 1.00 85.81 137 PRO A O 1
ATOM 1127 N N . GLU A 1 138 ? 9.632 5.886 -13.778 1.00 88.12 138 GLU A N 1
ATOM 1128 C CA . GLU A 1 138 ? 9.911 7.264 -13.344 1.00 88.12 138 GLU A CA 1
ATOM 1129 C C . GLU A 1 138 ? 10.440 8.117 -14.508 1.00 88.12 138 GLU A C 1
ATOM 1131 O O . GLU A 1 138 ? 10.179 9.320 -14.587 1.00 88.12 138 GLU A O 1
ATOM 1136 N N . GLU A 1 139 ? 11.146 7.502 -15.455 1.00 85.44 139 GLU A N 1
ATOM 1137 C CA . GLU A 1 139 ? 11.705 8.147 -16.641 1.00 85.44 139 GLU A CA 1
ATOM 1138 C C . GLU A 1 139 ? 10.626 8.869 -17.455 1.00 85.44 139 GLU A C 1
ATOM 1140 O O . GLU A 1 139 ? 10.874 9.974 -17.943 1.00 85.44 139 GLU A O 1
ATOM 1145 N N . ALA A 1 140 ? 9.422 8.293 -17.515 1.00 85.31 140 ALA A N 1
ATOM 1146 C CA . ALA A 1 140 ? 8.270 8.834 -18.230 1.00 85.31 140 ALA A CA 1
ATOM 1147 C C . ALA A 1 140 ? 7.518 9.939 -17.459 1.00 85.31 140 ALA A C 1
ATOM 1149 O O . ALA A 1 140 ? 6.607 10.562 -18.005 1.00 85.31 140 ALA A O 1
ATOM 1150 N N . MET A 1 141 ? 7.864 10.195 -16.193 1.00 90.25 141 MET A N 1
ATOM 1151 C CA . MET A 1 141 ? 7.173 11.179 -15.356 1.00 90.25 141 MET A CA 1
ATOM 1152 C C . MET A 1 141 ? 7.710 12.604 -15.552 1.00 90.25 141 MET A C 1
ATOM 1154 O O . MET A 1 141 ? 8.897 12.830 -15.785 1.00 90.25 141 MET A O 1
ATOM 1158 N N . VAL A 1 142 ? 6.849 13.607 -15.366 1.00 93.38 142 VAL A N 1
ATOM 1159 C CA . VAL A 1 142 ? 7.262 15.022 -15.297 1.00 93.38 142 VAL A CA 1
ATOM 1160 C C . VAL A 1 142 ? 7.974 15.295 -13.963 1.00 93.38 142 VAL A C 1
ATOM 1162 O O . VAL A 1 142 ? 7.714 14.622 -12.969 1.00 93.38 142 VAL A O 1
ATOM 1165 N N . PHE A 1 143 ? 8.849 16.305 -13.908 1.00 93.12 143 PHE A N 1
ATOM 1166 C CA . PHE A 1 143 ? 9.696 16.634 -12.748 1.00 93.12 143 PHE A CA 1
ATOM 1167 C C . PHE A 1 143 ? 8.999 16.549 -11.373 1.00 93.12 143 PHE A C 1
ATOM 1169 O O . PHE A 1 143 ? 9.480 15.849 -10.485 1.00 93.12 143 PHE A O 1
ATOM 1176 N N . TRP A 1 144 ? 7.847 17.203 -11.196 1.00 91.75 144 TRP A N 1
ATOM 1177 C CA . TRP A 1 144 ? 7.122 17.194 -9.917 1.00 91.75 144 TRP A CA 1
ATOM 1178 C C . TRP A 1 144 ? 6.604 15.806 -9.522 1.00 91.75 144 TRP A C 1
ATOM 1180 O O . TRP A 1 144 ? 6.618 15.449 -8.345 1.00 91.75 144 TRP A O 1
ATOM 1190 N N . MET A 1 145 ? 6.188 15.004 -10.505 1.00 92.56 145 MET A N 1
ATOM 1191 C CA . MET A 1 145 ? 5.746 13.628 -10.276 1.00 92.56 145 MET A CA 1
ATOM 1192 C C . MET A 1 145 ? 6.913 12.724 -9.883 1.00 92.56 145 MET A C 1
ATOM 1194 O O . MET A 1 145 ? 6.728 11.872 -9.021 1.00 92.56 145 MET A O 1
ATOM 1198 N N . LYS A 1 146 ? 8.120 12.951 -10.425 1.00 92.25 146 LYS A N 1
ATOM 1199 C CA . LYS A 1 146 ? 9.324 12.215 -10.001 1.00 92.25 146 LYS A CA 1
ATOM 1200 C C . LYS A 1 146 ? 9.582 12.405 -8.511 1.00 92.25 146 LYS A C 1
ATOM 1202 O O . LYS A 1 146 ? 9.732 11.427 -7.785 1.00 92.25 146 LYS A O 1
ATOM 1207 N N . ILE A 1 147 ? 9.540 13.652 -8.036 1.00 92.06 147 ILE A N 1
ATOM 1208 C CA . ILE A 1 147 ? 9.715 13.967 -6.610 1.00 92.06 147 ILE A CA 1
ATOM 1209 C C . ILE A 1 147 ? 8.662 13.247 -5.763 1.00 92.06 147 ILE A C 1
ATOM 1211 O O . ILE A 1 147 ? 9.013 12.584 -4.790 1.00 92.06 147 ILE A O 1
ATOM 1215 N N . ALA A 1 148 ? 7.386 13.339 -6.149 1.00 92.94 148 ALA A N 1
ATOM 1216 C CA . ALA A 1 148 ? 6.308 12.670 -5.427 1.00 92.94 148 ALA A CA 1
ATOM 1217 C C . ALA A 1 148 ? 6.489 11.144 -5.406 1.00 92.94 148 ALA A C 1
ATOM 1219 O O . ALA A 1 148 ? 6.313 10.524 -4.361 1.00 92.94 148 ALA A O 1
ATOM 1220 N N . SER A 1 149 ? 6.913 10.555 -6.527 1.00 93.88 149 SER A N 1
ATOM 1221 C CA . SER A 1 149 ? 7.135 9.114 -6.638 1.00 93.88 149 SER A CA 1
ATOM 1222 C C . SER A 1 149 ? 8.251 8.604 -5.742 1.00 93.88 149 SER A C 1
ATOM 1224 O O . SER A 1 149 ? 8.084 7.561 -5.119 1.00 93.88 149 SER A O 1
ATOM 1226 N N . ARG A 1 150 ? 9.330 9.369 -5.571 1.00 91.62 150 ARG A N 1
ATOM 1227 C CA . ARG A 1 150 ? 10.446 9.011 -4.682 1.00 91.62 150 ARG A CA 1
ATOM 1228 C C . ARG A 1 150 ? 10.114 9.127 -3.196 1.00 91.62 150 ARG A C 1
ATOM 1230 O O . ARG A 1 150 ? 10.844 8.597 -2.373 1.00 91.62 150 ARG A O 1
ATOM 1237 N N . LEU A 1 151 ? 9.055 9.853 -2.845 1.00 92.44 151 LEU A N 1
ATOM 1238 C CA . LEU A 1 151 ? 8.544 9.942 -1.473 1.00 92.44 151 LEU A CA 1
ATOM 1239 C C . LEU A 1 151 ? 7.413 8.945 -1.210 1.00 92.44 151 LEU A C 1
ATOM 1241 O O . LEU A 1 151 ? 6.894 8.874 -0.100 1.00 92.44 151 LEU A O 1
ATOM 1245 N N . ASN A 1 152 ? 6.977 8.218 -2.232 1.00 93.88 152 ASN A N 1
ATOM 1246 C CA . ASN A 1 152 ? 5.825 7.352 -2.130 1.00 93.88 152 ASN A CA 1
ATOM 1247 C C . ASN A 1 152 ? 6.248 5.965 -1.617 1.00 93.88 152 ASN A C 1
ATOM 1249 O O . ASN A 1 152 ? 7.070 5.309 -2.262 1.00 93.88 152 ASN A O 1
ATOM 1253 N N . PRO A 1 153 ? 5.667 5.456 -0.513 1.00 94.06 153 PRO A N 1
ATOM 1254 C CA . PRO A 1 153 ? 5.984 4.117 -0.016 1.00 94.06 153 PRO A CA 1
ATOM 1255 C C . PRO A 1 153 ? 5.682 3.015 -1.045 1.00 94.06 153 PRO A C 1
ATOM 1257 O O . PRO A 1 153 ? 6.380 2.003 -1.070 1.00 94.06 153 PRO A O 1
ATOM 1260 N N . LEU A 1 154 ? 4.698 3.200 -1.937 1.00 94.44 154 LEU A N 1
ATOM 1261 C CA . LEU A 1 154 ? 4.401 2.216 -2.984 1.00 94.44 154 LEU A CA 1
ATOM 1262 C C . LEU A 1 154 ? 5.524 2.084 -4.013 1.00 94.44 154 LEU A C 1
ATOM 1264 O O . LEU A 1 154 ? 5.738 0.987 -4.525 1.00 94.44 154 LEU A O 1
ATOM 1268 N N . THR A 1 155 ? 6.269 3.156 -4.290 1.00 94.56 155 THR A N 1
ATOM 1269 C CA . THR A 1 155 ? 7.452 3.095 -5.161 1.00 94.56 155 THR A CA 1
ATOM 1270 C C . THR A 1 155 ? 8.515 2.196 -4.544 1.00 94.56 155 THR A C 1
ATOM 1272 O O . THR A 1 155 ? 8.971 1.261 -5.192 1.00 94.56 155 THR A O 1
ATOM 1275 N N . HIS A 1 156 ? 8.822 2.394 -3.260 1.00 94.19 156 HIS A N 1
ATOM 1276 C CA . HIS A 1 156 ? 9.795 1.572 -2.536 1.00 94.19 156 HIS A CA 1
ATOM 1277 C C . HIS A 1 156 ? 9.356 0.110 -2.410 1.00 94.19 156 HIS A C 1
ATOM 1279 O O . HIS A 1 156 ? 10.168 -0.794 -2.587 1.00 94.19 156 HIS A O 1
ATOM 1285 N N . ALA A 1 157 ? 8.067 -0.138 -2.158 1.00 94.25 157 ALA A N 1
ATOM 1286 C CA . ALA A 1 157 ? 7.524 -1.495 -2.152 1.00 94.25 157 ALA A CA 1
ATOM 1287 C C . ALA A 1 157 ? 7.659 -2.159 -3.529 1.00 94.25 157 ALA A C 1
ATOM 1289 O O . ALA A 1 157 ? 8.031 -3.327 -3.618 1.00 94.25 157 ALA A O 1
ATOM 1290 N N . THR A 1 158 ? 7.398 -1.409 -4.600 1.00 93.44 158 THR A N 1
ATOM 1291 C CA . THR A 1 158 ? 7.527 -1.920 -5.965 1.00 93.44 158 THR A CA 1
ATOM 1292 C C . THR A 1 158 ? 8.979 -2.203 -6.330 1.00 93.44 158 THR A C 1
ATOM 1294 O O . THR A 1 158 ? 9.258 -3.256 -6.894 1.00 93.44 158 THR A O 1
ATOM 1297 N N . ASP A 1 159 ? 9.905 -1.319 -5.968 1.00 93.12 159 ASP A N 1
ATOM 1298 C CA . ASP A 1 159 ? 11.333 -1.487 -6.240 1.00 93.12 159 ASP A CA 1
ATOM 1299 C C . ASP A 1 159 ? 11.919 -2.721 -5.544 1.00 93.12 159 ASP A C 1
ATOM 1301 O O . ASP A 1 159 ? 12.684 -3.451 -6.164 1.00 93.12 159 ASP A O 1
ATOM 1305 N N . ILE A 1 160 ? 11.507 -3.020 -4.305 1.00 93.81 160 ILE A N 1
ATOM 1306 C CA . ILE A 1 160 ? 11.928 -4.246 -3.599 1.00 93.81 160 ILE A CA 1
ATOM 1307 C C . ILE A 1 160 ? 11.505 -5.494 -4.378 1.00 93.81 160 ILE A C 1
ATOM 1309 O O . ILE A 1 160 ? 12.304 -6.410 -4.569 1.00 93.81 160 ILE A O 1
ATOM 1313 N N . ILE A 1 161 ? 10.247 -5.542 -4.827 1.00 93.12 161 ILE A N 1
ATOM 1314 C CA . ILE A 1 161 ? 9.747 -6.708 -5.561 1.00 93.12 161 ILE A CA 1
ATOM 1315 C C . ILE A 1 161 ? 10.399 -6.787 -6.947 1.00 93.12 161 ILE A C 1
ATOM 1317 O O . ILE A 1 161 ? 10.761 -7.882 -7.375 1.00 93.12 161 ILE A O 1
ATOM 1321 N N . ARG A 1 162 ? 10.611 -5.650 -7.623 1.00 90.44 162 ARG A N 1
ATOM 1322 C CA . ARG A 1 162 ? 11.303 -5.593 -8.922 1.00 90.44 162 ARG A CA 1
ATOM 1323 C C . ARG A 1 162 ? 12.721 -6.127 -8.830 1.00 90.44 162 ARG A C 1
ATOM 1325 O O . ARG A 1 162 ? 13.050 -7.039 -9.582 1.00 90.44 162 ARG A O 1
ATOM 1332 N N . ASP A 1 163 ? 13.502 -5.641 -7.874 1.00 91.00 163 ASP A N 1
ATOM 1333 C CA . ASP A 1 163 ? 14.872 -6.108 -7.676 1.00 91.00 163 ASP A CA 1
ATOM 1334 C C . ASP A 1 163 ? 14.911 -7.602 -7.338 1.00 91.00 163 ASP A C 1
ATOM 1336 O O . ASP A 1 163 ? 15.670 -8.354 -7.946 1.00 91.00 163 ASP A O 1
ATOM 1340 N N . SER A 1 164 ? 14.001 -8.076 -6.473 1.00 88.44 164 SER A N 1
ATOM 1341 C CA . SER A 1 164 ? 13.917 -9.506 -6.144 1.00 88.44 164 SER A CA 1
ATOM 1342 C C . SER A 1 164 ? 13.573 -10.395 -7.345 1.00 88.44 164 SER A C 1
ATOM 1344 O O . SER A 1 164 ? 13.919 -11.575 -7.362 1.00 88.44 164 SER A O 1
ATOM 1346 N N . ALA A 1 165 ? 12.902 -9.832 -8.351 1.00 87.50 165 ALA A N 1
ATOM 1347 C CA . ALA A 1 165 ? 12.557 -10.497 -9.600 1.00 87.50 165 ALA A CA 1
ATOM 1348 C C . ALA A 1 165 ? 13.631 -10.317 -10.693 1.00 87.50 165 ALA A C 1
ATOM 1350 O O . ALA A 1 165 ? 13.456 -10.834 -11.793 1.00 87.50 165 ALA A O 1
ATOM 1351 N N . GLY A 1 166 ? 14.729 -9.601 -10.417 1.00 84.25 166 GLY A N 1
ATOM 1352 C CA . GLY A 1 166 ? 15.773 -9.287 -11.398 1.00 84.25 166 GLY A CA 1
ATOM 1353 C C . GLY A 1 166 ? 15.378 -8.203 -12.407 1.00 84.25 166 GLY A C 1
ATOM 1354 O O . GLY A 1 166 ? 16.044 -8.036 -13.427 1.00 84.25 166 GLY A O 1
ATOM 1355 N N . VAL A 1 167 ? 14.304 -7.462 -12.129 1.00 83.69 167 VAL A N 1
ATOM 1356 C CA . VAL A 1 167 ? 13.822 -6.346 -12.948 1.00 83.69 167 VAL A CA 1
ATOM 1357 C C . VAL A 1 167 ? 14.385 -5.038 -12.408 1.00 83.69 167 VAL A C 1
ATOM 1359 O O . VAL A 1 167 ? 14.532 -4.864 -11.202 1.00 83.69 167 VAL A O 1
ATOM 1362 N N . MET A 1 168 ? 14.691 -4.102 -13.307 1.00 76.75 168 MET A N 1
ATOM 1363 C CA . MET A 1 168 ? 15.313 -2.824 -12.961 1.00 76.75 168 MET A CA 1
ATOM 1364 C C . MET A 1 168 ? 14.495 -2.070 -11.898 1.00 76.75 168 MET A C 1
ATOM 1366 O O . MET A 1 168 ? 13.387 -1.595 -12.162 1.00 76.75 168 MET A O 1
ATOM 1370 N N . ALA A 1 169 ? 15.055 -1.985 -10.691 1.00 78.38 169 ALA A N 1
ATOM 1371 C CA . ALA A 1 169 ? 14.574 -1.147 -9.604 1.00 78.38 169 ALA A CA 1
ATOM 1372 C C . ALA A 1 169 ? 15.207 0.245 -9.695 1.00 78.38 169 ALA A C 1
ATOM 1374 O O . ALA A 1 169 ? 16.336 0.401 -10.162 1.00 78.38 169 ALA A O 1
ATOM 1375 N N . ILE A 1 170 ? 14.472 1.266 -9.257 1.00 73.56 170 ILE A N 1
ATOM 1376 C CA . ILE A 1 170 ? 14.922 2.662 -9.353 1.00 73.56 170 ILE A CA 1
ATOM 1377 C C . ILE A 1 170 ? 15.806 3.028 -8.160 1.00 73.56 170 ILE A C 1
ATOM 1379 O O . ILE A 1 170 ? 16.808 3.732 -8.294 1.00 73.56 170 ILE A O 1
ATOM 1383 N N . SER A 1 171 ? 15.420 2.563 -6.976 1.00 78.06 171 SER A N 1
ATOM 1384 C CA . SER A 1 171 ? 16.124 2.812 -5.724 1.00 78.06 171 SER A CA 1
ATOM 1385 C C . SER A 1 171 ? 16.879 1.579 -5.234 1.00 78.06 171 SER A C 1
ATOM 1387 O O . SER A 1 171 ? 16.496 0.440 -5.496 1.00 78.06 171 SER A O 1
ATOM 1389 N N . ASN A 1 172 ? 17.944 1.811 -4.462 1.00 87.62 172 ASN A N 1
ATOM 1390 C CA . ASN A 1 172 ? 18.644 0.735 -3.767 1.00 87.62 172 ASN A CA 1
ATOM 1391 C C . ASN A 1 172 ? 17.674 0.013 -2.822 1.00 87.62 172 ASN A C 1
ATOM 1393 O O . ASN A 1 172 ? 17.042 0.647 -1.972 1.00 87.62 172 ASN A O 1
ATOM 1397 N N . VAL A 1 173 ? 17.603 -1.314 -2.922 1.00 89.38 173 VAL A N 1
ATOM 1398 C CA . VAL A 1 173 ? 16.686 -2.138 -2.117 1.00 89.38 173 VAL A CA 1
ATOM 1399 C C . VAL A 1 173 ? 16.871 -1.931 -0.624 1.00 89.38 173 VAL A C 1
ATOM 1401 O O . VAL A 1 173 ? 15.890 -1.791 0.104 1.00 89.38 173 VAL A O 1
ATOM 1404 N N . GLU A 1 174 ? 18.119 -1.847 -0.165 1.00 90.94 174 GLU A N 1
ATOM 1405 C CA . GLU A 1 174 ? 18.433 -1.607 1.246 1.00 90.94 174 GLU A CA 1
ATOM 1406 C C . GLU A 1 174 ? 17.800 -0.304 1.748 1.00 90.94 174 GLU A C 1
ATOM 1408 O O . GLU A 1 174 ? 17.174 -0.273 2.810 1.00 90.94 174 GLU A O 1
ATOM 1413 N N . PHE A 1 175 ? 17.891 0.761 0.944 1.00 92.31 175 PHE A N 1
ATOM 1414 C CA . PHE A 1 175 ? 17.266 2.041 1.257 1.00 92.31 175 PHE A CA 1
ATOM 1415 C C . PHE A 1 175 ? 15.741 1.920 1.282 1.00 92.31 175 PHE A C 1
ATOM 1417 O O . PHE A 1 175 ? 15.113 2.413 2.217 1.00 92.31 175 PHE A O 1
ATOM 1424 N N . SER A 1 176 ? 15.144 1.225 0.313 1.00 93.50 176 SER A N 1
ATOM 1425 C CA . SER A 1 176 ? 13.693 1.014 0.242 1.00 93.50 176 SER A CA 1
ATOM 1426 C C . SER A 1 176 ? 13.137 0.237 1.433 1.00 93.50 176 SER A C 1
ATOM 1428 O O . SER A 1 176 ? 12.098 0.611 1.979 1.00 93.50 176 SER A O 1
ATOM 1430 N N . ILE A 1 177 ? 13.841 -0.798 1.895 1.00 94.00 177 ILE A N 1
ATOM 1431 C CA . ILE A 1 177 ? 13.447 -1.564 3.086 1.00 94.00 177 ILE A CA 1
ATOM 1432 C C . ILE A 1 177 ? 13.486 -0.668 4.327 1.00 94.00 177 ILE A C 1
ATOM 1434 O O . ILE A 1 177 ? 12.509 -0.602 5.077 1.00 94.00 177 ILE A O 1
ATOM 1438 N N . ILE A 1 178 ? 14.592 0.053 4.534 1.00 95.31 178 ILE A N 1
ATOM 1439 C CA . ILE A 1 178 ? 14.748 0.960 5.680 1.00 95.31 178 ILE A CA 1
ATOM 1440 C C . ILE A 1 178 ? 13.683 2.060 5.639 1.00 95.31 178 ILE A C 1
ATOM 1442 O O . ILE A 1 178 ? 13.052 2.345 6.661 1.00 95.31 178 ILE A O 1
ATOM 1446 N N . TYR A 1 179 ? 13.440 2.638 4.461 1.00 95.12 179 TYR A N 1
ATOM 1447 C CA . TYR A 1 179 ? 12.418 3.653 4.250 1.00 95.12 179 TYR A CA 1
ATOM 1448 C C . TYR A 1 179 ? 11.038 3.144 4.676 1.00 95.12 179 TYR A C 1
ATOM 1450 O O . TYR A 1 179 ? 10.368 3.802 5.470 1.00 95.12 179 TYR A O 1
ATOM 1458 N N . LEU A 1 180 ? 10.628 1.958 4.213 1.00 94.75 180 LEU A N 1
ATOM 1459 C CA . LEU A 1 180 ? 9.327 1.378 4.557 1.00 94.75 180 LEU A CA 1
ATOM 1460 C C . LEU A 1 180 ? 9.187 1.079 6.052 1.00 94.75 180 LEU A C 1
ATOM 1462 O O . LEU A 1 180 ? 8.123 1.327 6.623 1.00 94.75 180 LEU A O 1
ATOM 1466 N N . ILE A 1 181 ? 10.250 0.596 6.702 1.00 95.38 181 ILE A N 1
ATOM 1467 C CA . ILE A 1 181 ? 10.250 0.354 8.151 1.00 95.38 181 ILE A CA 1
ATOM 1468 C C . ILE A 1 181 ? 10.041 1.670 8.905 1.00 95.38 181 ILE A C 1
ATOM 1470 O O . ILE A 1 181 ? 9.148 1.762 9.751 1.00 95.38 181 ILE A O 1
ATOM 1474 N N . ILE A 1 182 ? 10.820 2.705 8.579 1.00 95.88 182 ILE A N 1
ATOM 1475 C CA . ILE A 1 182 ? 10.707 4.023 9.218 1.00 95.88 182 ILE A CA 1
ATOM 1476 C C . ILE A 1 182 ? 9.324 4.623 8.955 1.00 95.88 182 ILE A C 1
ATOM 1478 O O . ILE A 1 182 ? 8.664 5.078 9.889 1.00 95.88 182 ILE A O 1
ATOM 1482 N N . PHE A 1 183 ? 8.858 4.583 7.708 1.00 93.19 183 PHE A N 1
ATOM 1483 C CA . PHE A 1 183 ? 7.547 5.083 7.309 1.00 93.19 183 PHE A CA 1
ATOM 1484 C C . PHE A 1 183 ? 6.419 4.396 8.094 1.00 93.19 183 PHE A C 1
ATOM 1486 O O . PHE A 1 183 ? 5.558 5.074 8.661 1.00 93.19 183 PHE A O 1
ATOM 1493 N N . SER A 1 184 ? 6.463 3.066 8.214 1.00 90.06 184 SER A N 1
ATOM 1494 C CA . SER A 1 184 ? 5.486 2.290 8.984 1.00 90.06 184 SER A CA 1
ATOM 1495 C C . SER A 1 184 ? 5.515 2.633 10.476 1.00 90.06 184 SER A C 1
ATOM 1497 O O . SER A 1 184 ? 4.456 2.782 11.088 1.00 90.06 184 SER A O 1
ATOM 1499 N N . ILE A 1 185 ? 6.700 2.780 11.078 1.00 89.56 185 ILE A N 1
ATOM 1500 C CA . ILE A 1 185 ? 6.837 3.162 12.493 1.00 89.56 185 ILE A CA 1
ATOM 1501 C C . ILE A 1 185 ? 6.274 4.570 12.718 1.00 89.56 185 ILE A C 1
ATOM 1503 O O . ILE A 1 185 ? 5.509 4.784 13.660 1.00 89.56 185 ILE A O 1
ATOM 1507 N N . CYS A 1 186 ? 6.594 5.521 11.839 1.00 91.19 186 CYS A N 1
ATOM 1508 C CA . CYS A 1 186 ? 6.072 6.884 11.902 1.00 91.19 186 CYS A CA 1
ATOM 1509 C C . CYS A 1 186 ? 4.541 6.911 11.816 1.00 91.19 186 CYS A C 1
ATOM 1511 O O . CYS A 1 186 ? 3.897 7.535 12.662 1.00 91.19 186 CYS A O 1
ATOM 1513 N N . LEU A 1 187 ? 3.948 6.198 10.852 1.00 86.44 187 LEU A N 1
ATOM 1514 C CA . LEU A 1 187 ? 2.490 6.093 10.731 1.00 86.44 187 LEU A CA 1
ATOM 1515 C C . LEU A 1 187 ? 1.852 5.449 11.961 1.00 86.44 187 LEU A C 1
ATOM 1517 O O . LEU A 1 187 ? 0.819 5.927 12.432 1.00 86.44 187 LEU A O 1
ATOM 1521 N N . MET A 1 188 ? 2.476 4.412 12.518 1.00 82.94 188 MET A N 1
ATOM 1522 C CA . MET A 1 188 ? 2.000 3.767 13.739 1.00 82.94 188 MET A CA 1
ATOM 1523 C C . MET A 1 188 ? 2.007 4.741 14.926 1.00 82.94 188 MET A C 1
ATOM 1525 O O . MET A 1 188 ? 1.007 4.851 15.634 1.00 82.94 188 MET A O 1
ATOM 1529 N N . ILE A 1 189 ? 3.087 5.505 15.117 1.00 84.50 189 ILE A N 1
ATOM 1530 C CA . ILE A 1 189 ? 3.179 6.521 16.179 1.00 84.50 189 ILE A CA 1
ATOM 1531 C C . ILE A 1 189 ? 2.106 7.602 15.995 1.00 84.50 189 ILE A C 1
ATOM 1533 O O . ILE A 1 189 ? 1.449 7.989 16.964 1.00 84.50 189 ILE A O 1
ATOM 1537 N N . ILE A 1 190 ? 1.905 8.084 14.764 1.00 84.81 190 ILE A N 1
ATOM 1538 C CA . ILE A 1 190 ? 0.873 9.081 14.447 1.00 84.81 190 ILE A CA 1
ATOM 1539 C C . ILE A 1 190 ? -0.521 8.520 14.750 1.00 84.81 190 ILE A C 1
ATOM 1541 O O . ILE A 1 190 ? -1.313 9.185 15.416 1.00 84.81 190 ILE A O 1
ATOM 1545 N N . SER A 1 191 ? -0.806 7.287 14.324 1.00 74.88 191 SER A N 1
ATOM 1546 C CA . SER A 1 191 ? -2.080 6.606 14.579 1.00 74.88 191 SER A CA 1
ATOM 1547 C C . SER A 1 191 ? -2.363 6.468 16.078 1.00 74.88 191 SER A C 1
ATOM 1549 O O . SER A 1 191 ? -3.453 6.829 16.525 1.00 74.88 191 SER A O 1
ATOM 1551 N N . ILE A 1 192 ? -1.372 6.045 16.872 1.00 75.69 192 ILE A N 1
ATOM 1552 C CA . ILE A 1 192 ? -1.497 5.941 18.334 1.00 75.69 192 ILE A CA 1
ATOM 1553 C C . ILE A 1 192 ? -1.771 7.316 18.955 1.00 75.69 192 ILE A C 1
ATOM 1555 O O . ILE A 1 192 ? -2.688 7.446 19.764 1.00 75.69 192 ILE A O 1
ATOM 1559 N N . LYS A 1 193 ? -1.032 8.362 18.560 1.00 80.44 193 LYS A N 1
ATOM 1560 C CA . LYS A 1 193 ? -1.239 9.724 19.086 1.00 80.44 193 LYS A CA 1
ATOM 1561 C C . LYS A 1 193 ? -2.634 10.263 18.771 1.00 80.44 193 LYS A C 1
ATOM 1563 O O . LYS A 1 193 ? -3.301 10.799 19.656 1.00 80.44 193 LYS A O 1
ATOM 1568 N N . LEU A 1 194 ? -3.093 10.103 17.529 1.00 75.56 194 LEU A N 1
ATOM 1569 C CA . LEU A 1 194 ?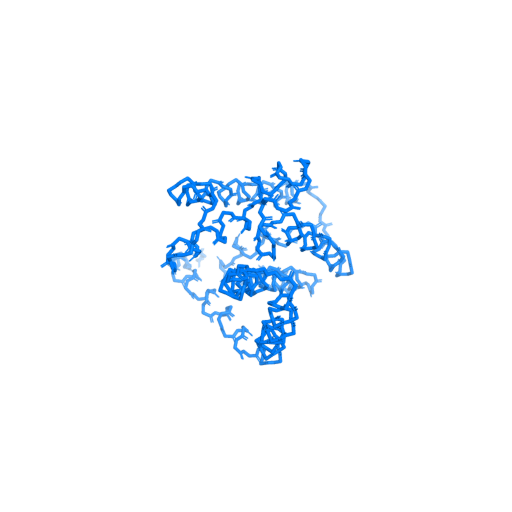 -4.433 10.530 17.116 1.00 75.56 194 LEU A CA 1
ATOM 1570 C C . LEU A 1 194 ? -5.518 9.770 17.878 1.00 75.56 194 LEU A C 1
ATOM 1572 O O . LEU A 1 194 ? -6.510 10.368 18.295 1.00 75.56 194 LEU A O 1
ATOM 1576 N N . TYR A 1 195 ? -5.303 8.481 18.122 1.00 72.06 195 TYR A N 1
ATOM 1577 C CA . TYR A 1 195 ? -6.200 7.672 18.928 1.00 72.06 195 TYR A CA 1
ATOM 1578 C C . TYR A 1 195 ? -6.283 8.139 20.390 1.00 72.06 195 TYR A C 1
ATOM 1580 O O . TYR A 1 195 ? -7.383 8.419 20.868 1.00 72.06 195 TYR A O 1
ATOM 1588 N N . VAL A 1 196 ? -5.143 8.292 21.072 1.00 70.75 196 VAL A N 1
ATOM 1589 C CA . VAL A 1 196 ? -5.091 8.725 22.482 1.00 70.75 196 VAL A CA 1
ATOM 1590 C C . VAL A 1 196 ? -5.724 10.107 22.651 1.00 70.75 196 VAL A C 1
ATOM 1592 O O . VAL A 1 196 ? -6.579 10.289 23.515 1.00 70.75 196 VAL A O 1
ATOM 1595 N N . SER A 1 197 ? -5.416 11.049 21.751 1.00 70.31 197 SER A N 1
ATOM 1596 C CA . SER A 1 197 ? -5.996 12.400 21.787 1.00 70.31 197 SER A CA 1
ATOM 1597 C C . SER A 1 197 ? -7.530 12.410 21.705 1.00 70.31 197 SER A C 1
ATOM 1599 O O . SER A 1 197 ? -8.184 13.248 22.326 1.00 70.31 197 SER A O 1
ATOM 1601 N N . LYS A 1 198 ? -8.133 11.451 20.986 1.00 66.19 198 LYS A N 1
ATOM 1602 C CA . LYS A 1 198 ? -9.593 11.306 20.914 1.00 66.19 198 LYS A CA 1
ATOM 1603 C C . LYS A 1 198 ? -10.211 10.715 22.178 1.00 66.19 198 LYS A C 1
ATOM 1605 O O . LYS A 1 198 ? -11.356 11.052 22.466 1.00 66.19 198 LYS A O 1
ATOM 1610 N N . LEU A 1 199 ? -9.490 9.865 22.908 1.00 65.31 199 LEU A N 1
ATOM 1611 C CA . LEU A 1 199 ? -9.941 9.340 24.200 1.00 65.31 199 LEU A CA 1
ATOM 1612 C C . LEU A 1 199 ? -9.882 10.414 25.294 1.00 65.31 199 LEU A C 1
ATOM 1614 O O . LEU A 1 199 ? -10.845 10.598 26.035 1.00 65.31 199 LEU A O 1
ATOM 1618 N N . GLU A 1 200 ? -8.769 11.146 25.369 1.00 64.88 200 GLU A N 1
ATOM 1619 C CA . GLU A 1 200 ? -8.538 12.189 26.380 1.00 64.88 200 GLU A CA 1
ATOM 1620 C C . GLU A 1 200 ? -9.428 13.421 26.167 1.00 64.88 200 GLU A C 1
ATOM 1622 O O . GLU A 1 200 ? -9.838 14.071 27.127 1.00 64.88 200 GLU A O 1
ATOM 1627 N N . GLY A 1 201 ? -9.800 13.712 24.915 1.00 60.88 201 GLY A N 1
ATOM 1628 C CA . GLY A 1 201 ? -10.655 14.841 24.537 1.00 60.8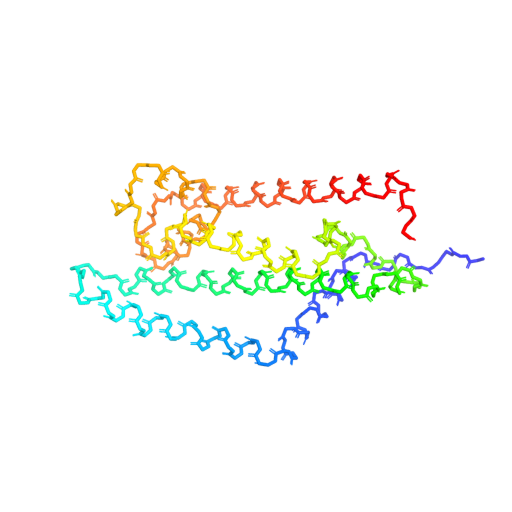8 201 GLY A CA 1
ATOM 1629 C C . GLY A 1 201 ? -12.111 14.780 25.022 1.00 60.88 201 GLY A C 1
ATOM 1630 O O . GLY A 1 201 ? -12.891 15.664 24.665 1.00 60.88 201 GLY A O 1
ATOM 1631 N N . GLY A 1 202 ? -12.508 13.765 25.800 1.00 49.28 202 GLY A N 1
ATOM 1632 C CA . GLY A 1 202 ? -13.688 13.815 26.674 1.00 49.28 202 GLY A CA 1
ATOM 1633 C C . GLY A 1 202 ? -15.053 14.025 26.009 1.00 49.28 202 GLY A C 1
ATOM 1634 O O . GLY A 1 202 ? -16.046 14.199 26.714 1.00 49.28 202 GLY A O 1
ATOM 1635 N N . LYS A 1 203 ? -15.166 13.974 24.677 1.00 45.94 203 LYS A N 1
ATOM 1636 C CA . LYS A 1 203 ? -16.471 13.815 24.029 1.00 45.94 203 LYS A CA 1
ATOM 1637 C C . LYS A 1 203 ? -16.882 12.360 24.195 1.00 45.94 203 LYS A C 1
ATOM 1639 O O . LYS A 1 203 ? -16.644 11.549 23.305 1.00 45.94 203 LYS A O 1
ATOM 1644 N N . ARG A 1 204 ? -17.478 12.056 25.359 1.00 39.91 204 ARG A N 1
ATOM 1645 C CA . ARG A 1 204 ? -18.431 10.949 25.488 1.00 39.91 204 ARG A CA 1
ATOM 1646 C C . ARG A 1 204 ? -19.373 11.067 24.290 1.00 39.91 204 ARG A C 1
ATOM 1648 O O . ARG A 1 204 ? -20.058 12.082 24.155 1.00 39.91 204 ARG A O 1
ATOM 1655 N N . ILE A 1 205 ? -19.241 10.115 23.375 1.00 42.12 205 ILE A N 1
ATOM 1656 C CA . ILE A 1 205 ? -20.199 9.873 22.299 1.00 42.12 205 ILE A CA 1
ATOM 1657 C C . ILE A 1 205 ? -21.462 9.334 22.963 1.00 42.12 205 ILE A C 1
ATOM 1659 O O . ILE A 1 205 ? -21.306 8.551 23.930 1.00 42.12 205 ILE A O 1
#

Radius of gyration: 20.19 Å; chains: 1; bounding box: 40×33×72 Å

Foldseek 3Di:
DPDDDPDDPVVLVVVVVVVLVVVVVVPVVVVVVLVVVLVCCLVPVVVVVVVVDPDNSSLLQNLLSVLVSVVVSVLVSLLVLLVCVLVCVLVVVVPDPDPSNPPSQLSNLPDNDSVVSVVVSVVCSVLLSQLECSHHHLVPDDPVSNVSHVLRLSNLVSLLSCVVVVHDRPDDNVVSVVSNVVVVVVVSVVSSVSRVCSVVVPPPD